Protein AF-A0A7X9H7D6-F1 (afdb_monomer_lite)

Foldseek 3Di:
DDDPCLCVDVVNDPNVVVVVVVVVVVVVVVVVVVVVVVVVVPPPPPDDPVPDDPPDFDWDADPVPRDTDGPDPVVVLVVVLVVCLVVLVVVLVVVLVVLVVVLVVLVVLVVCVPLPFDADVQKTWDQAQDCQAPPQDHHLKGWIFRFDPPPDDQDQQWWFWFDDPSDIDIFGFHDDDPQWTWTGTPDDDPPDDPPNGIDIDGNVRTTGITDGIDNVVSVLSVLCVDPVNVVCSVCVSVVCVVCVVVVSCVVSPPPD

Sequence (256 aa):
MQNICNLFDIQRSLFLPLAGGIILICILVSIARARGISKYYDLSYGGYDDILPADVSVLSVDPATGHKKPLIDRAKIARRRKLFDAAFTTTLILFILAALSFNMMILFIGASSSGKEISIHGVIPYIFKSNTMEPTIMPNDLAYFQKFEGDYDVKIGDIILFEEGNIIYAERVVDKDKNVYQVDIDKYPPLSEPGAMIKSVKEETIRGIYSGRNRWLGVLILFANTIIGKLILLLLPAVLLFYHKPIMDKIFPENK

Secondary structure (DSSP, 8-state):
---GGGGS-TTT-THHHHHHHHHHHHHHHHHHHHHHHHTT-----SSSTTTS-TT---EEE-TTT--EEESS-HHHHHHHHHHHHHHHHHHHHHHHHHHHHHHHHHHHHHHHTTS----BTTEEEEE---STTTTTS-TT-EEEEEEP-S-S-PPTT-EEEEEETTEEEEEEEEEEETTEEEEE-SSPPTTPPTTTT-EEEEGGGEEEEEEEEEHHHHHHHHHHHSHHHHHHHHHHHHHHHHHHHHHHHHHS----

Structure (mmCIF, N/CA/C/O backbone):
data_AF-A0A7X9H7D6-F1
#
_entry.id   AF-A0A7X9H7D6-F1
#
loop_
_atom_site.group_PDB
_atom_site.id
_atom_site.type_symbol
_atom_site.label_atom_id
_atom_site.label_alt_id
_atom_site.label_comp_id
_atom_site.label_asym_id
_atom_site.label_entity_id
_atom_site.label_seq_id
_atom_site.pdbx_PDB_ins_code
_atom_site.Cartn_x
_atom_site.Cartn_y
_atom_site.Cartn_z
_atom_site.occupancy
_atom_site.B_iso_or_equiv
_atom_site.auth_seq_id
_atom_site.auth_comp_id
_atom_site.auth_asym_id
_atom_site.auth_atom_id
_atom_site.pdbx_PDB_model_num
ATOM 1 N N . MET A 1 1 ? 13.318 -2.958 18.949 1.00 38.28 1 MET A N 1
ATOM 2 C CA . MET A 1 1 ? 14.611 -2.905 18.231 1.00 38.28 1 MET A CA 1
ATOM 3 C C . MET A 1 1 ? 14.589 -3.945 17.120 1.00 38.28 1 MET A C 1
ATOM 5 O O . MET A 1 1 ? 14.395 -5.116 17.415 1.00 38.28 1 MET A O 1
ATOM 9 N N . GLN A 1 2 ? 14.679 -3.530 15.853 1.00 52.19 2 GLN A N 1
ATOM 10 C CA . GLN A 1 2 ? 14.734 -4.459 14.718 1.00 52.19 2 GLN A CA 1
ATOM 11 C C . GLN A 1 2 ? 16.117 -5.113 14.687 1.00 52.19 2 GLN A C 1
ATOM 13 O O . GLN A 1 2 ? 17.120 -4.439 14.475 1.00 52.19 2 GLN A O 1
ATOM 18 N N . ASN A 1 3 ? 16.170 -6.415 14.960 1.00 66.75 3 ASN A N 1
ATOM 19 C CA . ASN A 1 3 ? 17.416 -7.165 15.002 1.00 66.75 3 ASN A CA 1
ATOM 20 C C . ASN A 1 3 ? 17.730 -7.668 13.585 1.00 66.75 3 ASN A C 1
ATOM 22 O O . ASN A 1 3 ? 17.054 -8.567 13.084 1.00 66.75 3 ASN A O 1
ATOM 26 N N . ILE A 1 4 ? 18.713 -7.051 12.923 1.00 67.19 4 ILE A N 1
ATOM 27 C CA . ILE A 1 4 ? 19.100 -7.322 11.522 1.00 67.19 4 ILE A CA 1
ATOM 28 C C . ILE A 1 4 ? 19.456 -8.801 11.304 1.00 67.19 4 ILE A C 1
ATOM 30 O O . ILE A 1 4 ? 19.235 -9.339 10.221 1.00 67.19 4 ILE A O 1
ATOM 34 N N . CYS A 1 5 ? 19.909 -9.493 12.350 1.00 69.50 5 CYS A N 1
ATOM 35 C CA . CYS A 1 5 ? 20.221 -10.920 12.315 1.00 69.50 5 CYS A CA 1
ATOM 36 C C . CYS A 1 5 ? 19.016 -11.804 11.941 1.00 69.50 5 CYS A C 1
ATOM 38 O O . CYS A 1 5 ? 19.208 -12.866 11.358 1.00 69.50 5 CYS A O 1
ATOM 40 N N . A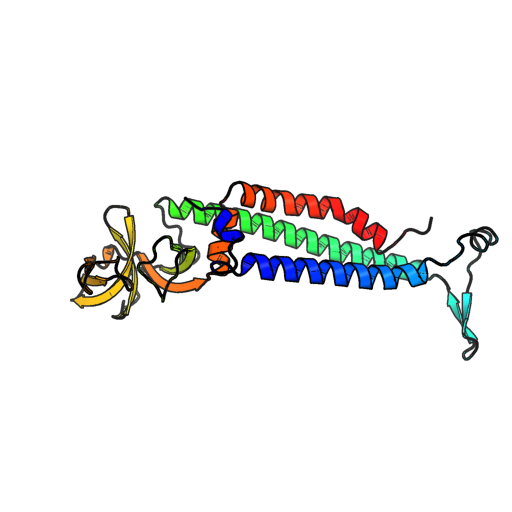SN A 1 6 ? 17.777 -11.351 12.177 1.00 68.62 6 ASN A N 1
ATOM 41 C CA . ASN A 1 6 ? 16.573 -12.101 11.797 1.00 68.62 6 ASN A CA 1
ATOM 42 C C . ASN A 1 6 ? 16.393 -12.234 10.272 1.00 68.62 6 ASN A C 1
ATOM 44 O O . ASN A 1 6 ? 15.639 -13.095 9.828 1.00 68.62 6 ASN A O 1
ATOM 48 N N . LEU A 1 7 ? 17.063 -11.407 9.459 1.00 61.91 7 LEU A N 1
ATOM 49 C CA . LEU A 1 7 ? 17.050 -11.528 7.992 1.00 61.91 7 LEU A CA 1
ATOM 50 C C . LEU A 1 7 ? 17.873 -12.725 7.490 1.00 61.91 7 LEU A C 1
ATOM 52 O O . LEU A 1 7 ? 17.649 -13.181 6.370 1.00 61.91 7 LEU A O 1
ATOM 56 N N . PHE A 1 8 ? 18.799 -13.223 8.313 1.00 69.06 8 PHE A N 1
ATOM 57 C CA . PHE A 1 8 ? 19.694 -14.338 7.991 1.00 69.06 8 PHE A CA 1
ATOM 58 C C . PHE A 1 8 ? 19.247 -15.667 8.619 1.00 69.06 8 PHE A C 1
ATOM 60 O O . PHE A 1 8 ? 19.828 -16.708 8.322 1.00 69.06 8 PHE A O 1
ATOM 67 N N . ASP A 1 9 ? 18.210 -15.646 9.459 1.00 72.38 9 ASP A N 1
ATOM 68 C CA . ASP A 1 9 ? 17.647 -16.836 10.091 1.00 72.38 9 ASP A CA 1
ATOM 69 C C . ASP A 1 9 ? 16.588 -17.486 9.182 1.00 72.38 9 ASP A C 1
ATOM 71 O O . ASP A 1 9 ? 15.463 -16.995 9.037 1.00 72.38 9 ASP A O 1
ATOM 75 N N . ILE A 1 10 ? 16.966 -18.615 8.577 1.00 68.81 10 ILE A N 1
ATOM 76 C CA . ILE A 1 10 ? 16.164 -19.386 7.614 1.00 68.81 10 ILE A CA 1
ATOM 77 C C . ILE A 1 10 ? 14.843 -19.878 8.226 1.00 68.81 10 ILE A C 1
ATOM 79 O O . ILE A 1 10 ? 13.864 -20.050 7.500 1.00 68.81 10 ILE A O 1
ATOM 83 N N . GLN A 1 11 ? 14.779 -20.079 9.548 1.00 72.69 11 GLN A N 1
ATOM 84 C CA . GLN A 1 11 ? 13.556 -20.545 10.209 1.00 72.69 11 GLN A CA 1
ATOM 85 C C . GLN A 1 11 ? 12.540 -19.423 10.452 1.00 72.69 11 GLN A C 1
ATOM 87 O O . GLN A 1 11 ? 11.347 -19.694 10.580 1.00 72.69 11 GLN A O 1
ATOM 92 N N . ARG A 1 12 ? 12.990 -18.164 10.511 1.00 69.31 12 ARG A N 1
ATOM 93 C CA . ARG A 1 12 ? 12.136 -17.002 10.811 1.00 69.31 12 ARG A CA 1
ATOM 94 C C . ARG A 1 12 ? 11.818 -16.147 9.589 1.00 69.31 12 ARG A C 1
ATOM 96 O O . ARG A 1 12 ? 10.824 -15.423 9.608 1.00 69.31 12 ARG A O 1
ATOM 103 N N . SER A 1 13 ? 12.639 -16.208 8.542 1.00 74.44 13 SER A N 1
ATOM 104 C CA . SER A 1 13 ? 12.490 -15.374 7.353 1.00 74.44 13 SER A CA 1
ATOM 105 C C . SER A 1 13 ? 12.860 -16.124 6.075 1.00 74.44 13 SER A C 1
ATOM 107 O O . SER A 1 13 ? 13.986 -16.579 5.894 1.00 74.44 13 SER A O 1
ATOM 109 N N . LEU A 1 14 ? 11.925 -16.159 5.123 1.00 77.31 14 LEU A N 1
ATOM 110 C CA . LEU A 1 14 ? 12.161 -16.665 3.764 1.00 77.31 14 LEU A CA 1
ATOM 111 C C . LEU A 1 14 ? 12.973 -15.692 2.892 1.00 77.31 14 LEU A C 1
ATOM 113 O O . LEU A 1 14 ? 13.191 -15.965 1.715 1.00 77.31 14 LEU A O 1
ATOM 117 N N . PHE A 1 15 ? 13.423 -14.561 3.439 1.00 80.56 15 PHE A N 1
ATOM 118 C CA . PHE A 1 15 ? 14.138 -13.534 2.687 1.00 80.56 15 PHE A CA 1
ATOM 119 C C . PHE A 1 15 ? 15.433 -14.058 2.051 1.00 80.56 15 PHE A C 1
ATOM 121 O O . PHE A 1 15 ? 15.651 -13.840 0.862 1.00 80.56 15 PHE A O 1
ATOM 128 N N . LEU A 1 16 ? 16.264 -14.784 2.808 1.00 81.19 16 LEU A N 1
ATOM 129 C CA . LEU A 1 16 ? 17.550 -15.301 2.331 1.00 81.19 16 LEU A CA 1
ATOM 130 C C . LEU A 1 16 ? 17.412 -16.275 1.136 1.00 81.19 16 LEU A C 1
ATOM 132 O O . LEU A 1 16 ? 18.076 -16.045 0.122 1.00 81.19 16 LEU A O 1
ATOM 136 N N . PRO A 1 17 ? 16.550 -17.318 1.179 1.00 82.94 17 PRO A N 1
ATOM 137 C CA . PRO A 1 17 ? 16.380 -18.210 0.031 1.00 82.94 17 PRO A CA 1
ATOM 138 C C . PRO A 1 17 ? 15.737 -17.512 -1.177 1.00 82.94 17 PRO A C 1
ATOM 140 O O . PRO A 1 17 ? 16.131 -17.788 -2.310 1.00 82.94 17 PRO A O 1
ATOM 143 N N . LEU A 1 18 ? 14.810 -16.567 -0.967 1.00 85.75 18 LEU A N 1
ATOM 144 C CA . LEU A 1 18 ? 14.223 -15.773 -2.056 1.00 85.75 18 LEU A CA 1
ATOM 145 C C . LEU A 1 18 ? 15.256 -14.864 -2.729 1.00 85.75 18 LEU A C 1
ATOM 147 O O . LEU A 1 18 ? 15.356 -14.851 -3.954 1.00 85.75 18 LEU A O 1
ATOM 151 N N . ALA A 1 19 ? 16.048 -14.135 -1.941 1.00 82.69 19 ALA A N 1
ATOM 152 C CA . ALA A 1 19 ? 17.107 -13.272 -2.451 1.00 82.69 19 ALA A CA 1
ATOM 153 C C . ALA A 1 19 ? 18.168 -14.086 -3.207 1.00 82.69 19 ALA A C 1
ATOM 155 O O . ALA A 1 19 ? 18.548 -13.714 -4.317 1.00 82.69 19 ALA A O 1
ATOM 156 N N . GLY A 1 20 ? 18.582 -15.233 -2.658 1.00 88.69 20 GLY A N 1
ATOM 157 C CA . GLY A 1 20 ? 19.485 -16.168 -3.331 1.00 88.69 20 GLY A CA 1
ATOM 158 C C . GLY A 1 20 ? 18.921 -16.678 -4.661 1.00 88.69 20 GLY A C 1
ATOM 159 O O . GLY A 1 20 ? 19.629 -16.677 -5.667 1.00 88.69 20 GLY A O 1
ATOM 160 N N . GLY A 1 21 ? 17.632 -17.031 -4.698 1.00 92.00 21 GLY A N 1
ATOM 161 C CA . GLY A 1 21 ? 16.944 -17.446 -5.922 1.00 92.00 21 GLY A CA 1
ATOM 162 C C . GLY A 1 21 ? 16.920 -16.353 -6.994 1.00 92.00 21 GLY A C 1
ATOM 163 O O . GLY A 1 21 ? 17.249 -16.616 -8.150 1.00 92.00 21 GLY A O 1
ATOM 164 N N . ILE A 1 22 ? 16.608 -15.111 -6.613 1.00 91.31 22 ILE A N 1
ATOM 165 C CA . ILE A 1 22 ? 16.604 -13.962 -7.531 1.00 91.31 22 ILE A CA 1
ATOM 166 C C . ILE A 1 22 ? 18.010 -13.702 -8.085 1.00 91.31 22 ILE A C 1
ATOM 168 O O . ILE A 1 22 ? 18.168 -13.522 -9.294 1.00 91.31 22 ILE A O 1
ATOM 172 N N . ILE A 1 23 ? 19.040 -13.728 -7.233 1.00 92.25 23 ILE A N 1
ATOM 173 C CA . ILE A 1 23 ? 20.438 -13.556 -7.657 1.00 92.25 23 ILE A CA 1
ATOM 174 C C . ILE A 1 23 ? 20.827 -14.644 -8.663 1.00 92.25 23 ILE A C 1
ATOM 176 O O . ILE A 1 23 ? 21.410 -14.341 -9.705 1.00 92.25 23 ILE A O 1
ATOM 180 N N . LEU A 1 24 ? 20.461 -15.897 -8.396 1.00 93.81 24 LEU A N 1
ATOM 181 C CA . LEU A 1 24 ? 20.783 -17.026 -9.263 1.00 93.81 24 LEU A CA 1
ATOM 182 C C . LEU A 1 24 ? 20.085 -16.912 -10.627 1.00 93.81 24 LEU A C 1
ATOM 184 O O . LEU A 1 24 ? 20.724 -17.119 -11.659 1.00 93.81 24 LEU A O 1
ATOM 188 N N . ILE A 1 25 ? 18.818 -16.487 -10.657 1.00 94.12 25 ILE A N 1
ATOM 189 C CA . ILE A 1 25 ? 18.093 -16.191 -11.904 1.00 94.12 25 ILE A CA 1
ATOM 190 C C . ILE A 1 25 ? 18.791 -15.070 -12.685 1.00 94.12 25 ILE A C 1
ATOM 192 O O . ILE A 1 25 ? 19.021 -15.214 -13.885 1.00 94.12 25 ILE A O 1
ATOM 196 N N . CYS A 1 26 ? 19.187 -13.979 -12.025 1.00 90.06 26 CYS A N 1
ATOM 197 C CA . CYS A 1 26 ? 19.901 -12.875 -12.670 1.00 90.06 26 CYS A CA 1
ATOM 198 C C . CYS A 1 26 ? 21.241 -13.321 -13.273 1.00 90.06 26 CYS A C 1
ATOM 200 O O . CYS A 1 26 ? 21.573 -12.925 -14.395 1.00 90.06 26 CYS A O 1
ATOM 202 N N . ILE A 1 27 ? 21.992 -14.175 -12.572 1.00 93.00 27 ILE A N 1
ATOM 203 C CA . ILE A 1 27 ? 23.242 -14.756 -13.080 1.00 93.00 27 ILE A CA 1
ATOM 204 C C . ILE A 1 27 ? 22.959 -15.626 -14.310 1.00 93.00 27 ILE A C 1
ATOM 206 O O . ILE A 1 27 ? 23.613 -15.455 -15.338 1.00 93.00 27 ILE A O 1
ATOM 210 N N . LEU A 1 28 ? 21.954 -16.504 -14.254 1.00 90.94 28 LEU A N 1
ATOM 211 C CA . LEU A 1 28 ? 21.587 -17.368 -15.382 1.00 90.94 28 LEU A CA 1
ATOM 212 C C . LEU A 1 28 ? 21.156 -16.566 -16.614 1.00 90.94 28 LEU A C 1
ATOM 214 O O . LEU A 1 28 ? 21.610 -16.855 -17.722 1.00 90.94 28 LEU A O 1
ATOM 218 N N . VAL A 1 29 ? 20.336 -15.529 -16.433 1.00 90.75 29 VAL A N 1
ATOM 219 C CA . VAL A 1 29 ? 19.921 -14.626 -17.518 1.00 90.75 29 VAL A CA 1
ATOM 220 C C . VAL A 1 29 ? 21.127 -13.896 -18.107 1.00 90.75 29 VAL A C 1
ATOM 222 O O . VAL A 1 29 ? 21.242 -13.786 -19.330 1.00 90.75 29 VAL A O 1
ATOM 225 N N . SER A 1 30 ? 22.053 -13.445 -17.259 1.00 89.25 30 SER A N 1
ATOM 226 C CA . SER A 1 30 ? 23.283 -12.777 -17.692 1.00 89.25 30 SER A CA 1
ATOM 227 C C . SER A 1 30 ? 24.172 -13.713 -18.509 1.00 89.25 30 SER A C 1
ATOM 229 O O . SER A 1 30 ? 24.627 -13.324 -19.581 1.00 89.25 30 SER A O 1
ATOM 231 N N . ILE A 1 31 ? 24.354 -14.965 -18.074 1.00 88.50 31 ILE A N 1
ATOM 232 C CA . ILE A 1 31 ? 25.123 -15.984 -18.806 1.00 88.50 31 ILE A CA 1
ATOM 233 C C . ILE A 1 31 ? 24.443 -16.335 -20.132 1.00 88.50 31 ILE A C 1
ATOM 235 O O . ILE A 1 31 ? 25.111 -16.413 -21.163 1.00 88.50 31 ILE A O 1
ATOM 239 N N . ALA A 1 32 ? 23.122 -16.529 -20.138 1.00 84.38 32 ALA A N 1
ATOM 240 C CA . ALA A 1 32 ? 22.374 -16.850 -21.351 1.00 84.38 32 ALA A CA 1
ATOM 241 C C . ALA A 1 32 ? 22.478 -15.723 -22.387 1.00 84.38 32 ALA A C 1
ATOM 243 O O . ALA A 1 32 ? 22.770 -15.979 -23.558 1.00 84.38 32 ALA A O 1
ATOM 244 N N . ARG A 1 33 ? 22.321 -14.464 -21.955 1.00 83.50 33 ARG A N 1
ATOM 245 C CA . ARG A 1 33 ? 22.533 -13.302 -22.824 1.00 83.50 33 ARG A CA 1
ATOM 246 C C . ARG A 1 33 ? 23.985 -13.161 -23.263 1.00 83.50 33 ARG A C 1
ATOM 248 O O . ARG A 1 33 ? 24.211 -12.899 -24.438 1.00 83.50 33 ARG A O 1
ATOM 255 N N . ALA A 1 34 ? 24.953 -13.372 -22.372 1.00 79.62 34 ALA A N 1
ATOM 256 C CA . ALA A 1 34 ? 26.374 -13.308 -22.708 1.00 79.62 34 ALA A CA 1
ATOM 257 C C . ALA A 1 34 ? 26.750 -14.350 -23.770 1.00 79.62 34 ALA A C 1
ATOM 259 O O . ALA A 1 34 ? 27.420 -14.005 -24.734 1.00 79.62 34 ALA A O 1
ATOM 260 N N . ARG A 1 35 ? 26.246 -15.587 -23.659 1.00 77.62 35 ARG A N 1
ATOM 261 C CA . ARG A 1 35 ? 26.424 -16.638 -24.678 1.00 77.62 35 ARG A CA 1
ATOM 262 C C . ARG A 1 35 ? 25.735 -16.310 -25.998 1.00 77.62 35 ARG A C 1
ATOM 264 O O . ARG A 1 35 ? 26.253 -16.642 -27.058 1.00 77.62 35 ARG A O 1
ATOM 271 N N . GLY A 1 36 ? 24.550 -15.702 -25.945 1.00 75.88 36 GLY A N 1
ATOM 272 C CA . GLY A 1 36 ? 23.855 -15.236 -27.143 1.00 75.88 36 GLY A CA 1
ATOM 273 C C . GLY A 1 36 ? 24.668 -14.173 -27.874 1.00 75.88 36 GLY A C 1
ATOM 274 O O . GLY A 1 36 ? 24.819 -14.251 -29.083 1.00 75.88 36 GLY A O 1
ATOM 275 N N . ILE A 1 37 ? 25.235 -13.230 -27.124 1.00 72.94 37 ILE A N 1
ATOM 276 C CA . ILE A 1 37 ? 26.049 -12.141 -27.653 1.00 72.94 37 ILE A CA 1
ATOM 277 C C . ILE A 1 37 ? 27.400 -12.665 -28.165 1.00 72.94 37 ILE A C 1
ATOM 279 O O . ILE A 1 37 ? 27.765 -12.351 -29.290 1.00 72.94 37 ILE A O 1
ATOM 283 N N . SER A 1 38 ? 28.102 -13.529 -27.422 1.00 71.56 38 SER A N 1
ATOM 284 C CA . SER A 1 38 ? 29.439 -14.020 -27.797 1.00 71.56 38 SER A CA 1
ATOM 285 C C . SER A 1 38 ? 29.470 -14.755 -29.139 1.00 71.56 38 SER A C 1
ATOM 287 O O . SER A 1 38 ? 30.469 -14.683 -29.842 1.00 71.56 38 SER A O 1
ATOM 289 N N . LYS A 1 39 ? 28.369 -15.413 -29.532 1.00 65.81 39 LYS A N 1
ATOM 290 C CA . LYS A 1 39 ? 28.238 -16.074 -30.844 1.00 65.81 39 LYS A CA 1
ATOM 291 C C . LYS A 1 39 ? 28.319 -15.113 -32.034 1.00 65.81 39 LYS A C 1
ATOM 293 O O . LYS A 1 39 ? 28.598 -15.564 -33.136 1.00 65.81 39 LYS A O 1
ATOM 298 N N . TYR A 1 40 ? 28.073 -13.821 -31.822 1.00 58.28 40 TYR A N 1
ATOM 299 C CA . TYR A 1 40 ? 28.150 -12.789 -32.860 1.00 58.28 40 TYR A CA 1
ATOM 300 C C . TYR A 1 40 ? 29.431 -11.945 -32.777 1.00 58.28 40 TYR A C 1
ATOM 302 O O . TYR A 1 40 ? 29.634 -11.083 -33.624 1.00 58.28 40 TYR A O 1
ATOM 310 N N . TYR A 1 41 ? 30.292 -12.183 -31.780 1.00 53.84 41 TYR A N 1
ATOM 311 C CA . TYR A 1 41 ? 31.549 -11.445 -31.587 1.00 53.84 41 TYR A CA 1
ATOM 312 C C . TYR A 1 41 ? 32.776 -12.133 -32.201 1.00 53.84 41 TYR A C 1
ATOM 314 O O . TYR A 1 41 ? 33.881 -11.626 -32.053 1.00 53.84 41 TYR A O 1
ATOM 322 N N . ASP A 1 42 ? 32.590 -13.230 -32.940 1.00 49.91 42 ASP A N 1
ATOM 323 C CA . ASP A 1 42 ? 33.656 -13.885 -33.716 1.00 49.91 42 ASP A CA 1
ATOM 324 C C . ASP A 1 42 ? 33.733 -13.353 -35.162 1.00 49.91 42 ASP A C 1
ATOM 326 O O . ASP A 1 42 ? 34.069 -14.056 -36.113 1.00 49.91 42 ASP A O 1
ATOM 330 N N . LEU A 1 43 ? 33.371 -12.084 -35.351 1.00 50.50 43 LEU A N 1
ATOM 331 C CA . LEU A 1 43 ? 33.703 -11.357 -36.565 1.00 50.50 43 LEU A CA 1
ATOM 332 C C . LEU A 1 43 ? 35.084 -10.762 -36.343 1.00 50.50 43 LEU A C 1
ATOM 334 O O . LEU A 1 43 ? 35.228 -9.759 -35.648 1.00 50.50 43 LEU A O 1
ATOM 338 N N . SER A 1 44 ? 36.092 -11.405 -36.933 1.00 43.53 44 SER A N 1
ATOM 339 C CA . SER A 1 44 ? 37.372 -10.775 -37.248 1.00 43.53 44 SER A CA 1
ATOM 340 C C . SER A 1 44 ? 37.078 -9.424 -37.908 1.00 43.53 44 SER A C 1
ATOM 342 O O . SER A 1 44 ? 36.761 -9.351 -39.096 1.00 43.53 44 SER A O 1
ATOM 344 N N . TYR A 1 45 ? 37.098 -8.357 -37.108 1.00 45.41 45 TYR A N 1
ATOM 345 C CA . TYR A 1 45 ? 36.811 -6.977 -37.502 1.00 45.41 45 TYR A CA 1
ATOM 346 C C . TYR A 1 45 ? 38.051 -6.392 -38.192 1.00 45.41 45 TYR A C 1
ATOM 348 O O . TYR A 1 45 ? 38.606 -5.373 -37.801 1.00 45.41 45 TYR A O 1
ATOM 356 N N . GLY A 1 46 ? 38.556 -7.128 -39.175 1.00 48.81 46 GLY A N 1
ATOM 357 C CA . GLY A 1 46 ? 39.737 -6.804 -39.949 1.00 48.81 46 GLY A CA 1
ATOM 358 C C . GLY A 1 46 ? 39.561 -7.423 -41.320 1.00 48.81 46 GLY A C 1
ATOM 359 O O . GLY A 1 46 ? 39.902 -8.586 -41.518 1.00 48.81 46 GLY A O 1
ATOM 360 N N . GLY A 1 47 ? 38.985 -6.665 -42.254 1.00 48.84 47 GLY A N 1
ATOM 361 C CA . GLY A 1 47 ? 39.086 -7.033 -43.665 1.00 48.84 47 GLY A CA 1
ATOM 362 C C . GLY A 1 47 ? 37.940 -6.673 -44.601 1.00 48.84 47 GLY A C 1
ATOM 363 O O . GLY A 1 47 ? 38.063 -7.025 -45.763 1.00 48.84 47 GLY A O 1
ATOM 364 N N . TYR A 1 48 ? 36.858 -6.003 -44.184 1.00 48.78 48 TYR A N 1
ATOM 365 C CA . TYR A 1 48 ? 35.821 -5.588 -45.153 1.00 48.78 48 TYR A CA 1
ATOM 366 C C . TYR A 1 48 ? 35.363 -4.133 -45.041 1.00 48.78 48 TYR A C 1
ATOM 368 O O . TYR A 1 48 ? 35.103 -3.528 -46.080 1.00 48.78 48 TYR A O 1
ATOM 376 N N . ASP A 1 49 ? 35.341 -3.543 -43.842 1.00 49.25 49 ASP A N 1
ATOM 377 C CA . ASP A 1 49 ? 34.926 -2.140 -43.680 1.00 49.25 49 ASP A CA 1
ATOM 378 C C . ASP A 1 49 ? 35.964 -1.143 -44.248 1.00 49.25 49 ASP A C 1
ATOM 380 O O . ASP A 1 49 ? 35.578 -0.089 -44.741 1.00 49.25 49 ASP A O 1
ATOM 384 N N . ASP A 1 50 ? 37.252 -1.510 -44.302 1.00 52.59 50 ASP A N 1
ATOM 385 C CA . ASP A 1 50 ? 38.331 -0.657 -44.846 1.00 52.59 50 ASP A CA 1
ATOM 386 C C . ASP A 1 50 ? 38.558 -0.799 -46.367 1.00 52.59 50 ASP A C 1
ATOM 388 O O . ASP A 1 50 ? 39.357 -0.064 -46.948 1.00 52.59 50 ASP A O 1
ATOM 392 N N . ILE A 1 51 ? 37.894 -1.750 -47.038 1.00 56.31 51 ILE A N 1
ATOM 393 C CA . ILE A 1 51 ? 38.124 -2.029 -48.474 1.00 56.31 51 ILE A CA 1
ATOM 394 C C . ILE A 1 51 ? 37.096 -1.309 -49.364 1.00 56.31 51 ILE A C 1
ATOM 396 O O . ILE A 1 51 ? 37.301 -1.149 -50.569 1.00 56.31 51 ILE A O 1
ATOM 400 N N . LEU A 1 52 ? 35.987 -0.840 -48.790 1.00 59.09 52 LEU A N 1
ATOM 401 C CA . LEU A 1 52 ? 34.908 -0.203 -49.537 1.00 59.09 52 LEU A CA 1
ATOM 402 C C . LEU A 1 52 ? 34.966 1.324 -49.373 1.00 59.09 52 LEU A C 1
ATOM 404 O O . LEU A 1 52 ? 35.015 1.815 -48.247 1.00 59.09 52 LEU A O 1
ATOM 408 N N . PRO A 1 53 ? 34.924 2.108 -50.467 1.00 59.69 53 PRO A N 1
ATOM 409 C CA . PRO A 1 53 ? 34.811 3.557 -50.364 1.00 59.69 53 PRO A CA 1
ATOM 410 C C . PRO A 1 53 ? 33.524 3.925 -49.615 1.00 59.69 53 PRO A C 1
ATOM 412 O O . PRO A 1 53 ? 32.465 3.360 -49.897 1.00 59.69 53 PRO A O 1
ATOM 415 N N . ALA A 1 54 ? 33.599 4.907 -48.712 1.00 57.44 54 ALA A N 1
ATOM 416 C CA . ALA A 1 54 ? 32.502 5.320 -47.825 1.00 57.44 54 ALA A CA 1
ATOM 417 C C . ALA A 1 54 ? 31.188 5.723 -48.542 1.00 57.44 54 ALA A C 1
ATOM 419 O O . ALA A 1 54 ? 30.141 5.806 -47.899 1.00 57.44 54 ALA A O 1
ATOM 420 N N . ASP A 1 55 ? 31.234 5.928 -49.862 1.00 58.62 55 ASP A N 1
ATOM 421 C CA . ASP A 1 55 ? 30.116 6.352 -50.714 1.00 58.62 55 ASP A CA 1
ATOM 422 C C . ASP A 1 55 ? 29.430 5.222 -51.509 1.00 58.62 55 ASP A C 1
ATOM 424 O O . ASP A 1 55 ? 28.504 5.481 -52.281 1.00 58.62 55 ASP A O 1
ATOM 428 N N . VAL A 1 56 ? 29.835 3.954 -51.356 1.00 60.41 56 VAL A N 1
ATOM 429 C CA . VAL A 1 56 ? 29.254 2.858 -52.155 1.00 60.41 56 VAL A CA 1
ATOM 430 C C . VAL A 1 56 ? 28.123 2.156 -51.400 1.00 60.41 56 VAL A C 1
ATOM 432 O O . VAL A 1 56 ? 28.334 1.471 -50.400 1.00 60.41 56 VAL A O 1
ATOM 435 N N . SER A 1 57 ? 26.888 2.277 -51.901 1.00 57.66 57 SER A N 1
ATOM 436 C CA . SER A 1 57 ? 25.737 1.563 -51.338 1.00 57.66 57 SER A CA 1
ATOM 437 C C . SER A 1 57 ? 25.760 0.083 -51.736 1.00 57.66 57 SER A C 1
ATOM 439 O O . SER A 1 57 ? 25.537 -0.255 -52.901 1.00 57.66 57 SER A O 1
ATOM 441 N N . VAL A 1 58 ? 25.977 -0.814 -50.774 1.00 61.75 58 VAL A N 1
ATOM 442 C CA . VAL A 1 58 ? 25.929 -2.262 -51.020 1.00 61.75 58 VAL A CA 1
ATOM 443 C C . VAL A 1 58 ? 24.478 -2.757 -50.935 1.00 61.75 58 VAL A C 1
ATOM 445 O O . VAL A 1 58 ? 23.766 -2.514 -49.955 1.00 61.75 58 VAL A O 1
ATOM 448 N N . LEU A 1 59 ? 24.018 -3.443 -51.980 1.00 67.19 59 LEU A N 1
ATOM 449 C CA . LEU A 1 59 ? 22.686 -4.048 -52.064 1.00 67.19 59 LEU A CA 1
ATOM 450 C C . LEU A 1 59 ? 22.830 -5.567 -51.900 1.00 67.19 59 LEU A C 1
ATOM 452 O O . LEU A 1 59 ? 23.590 -6.185 -52.642 1.00 67.19 59 LEU A O 1
ATOM 456 N N . SER A 1 60 ? 22.096 -6.182 -50.969 1.00 64.69 60 SER A N 1
ATOM 457 C CA . SER A 1 60 ? 21.922 -7.634 -50.980 1.00 64.69 60 SER A CA 1
ATOM 458 C C . SER A 1 60 ? 20.887 -8.003 -52.035 1.00 64.69 60 SER A C 1
ATOM 460 O O . SER A 1 60 ? 19.819 -7.392 -52.137 1.00 64.69 60 SER A O 1
ATOM 462 N N . VAL A 1 61 ? 21.223 -8.998 -52.849 1.00 67.19 61 VAL A N 1
ATOM 463 C CA . VAL A 1 61 ? 20.320 -9.555 -53.854 1.00 67.19 61 VAL A CA 1
ATOM 464 C C . VAL A 1 61 ? 19.922 -10.938 -53.379 1.00 67.19 61 VAL A C 1
ATOM 466 O O . VAL A 1 61 ? 20.783 -11.784 -53.148 1.00 67.19 61 VAL A O 1
ATOM 469 N N . ASP A 1 62 ? 18.624 -11.150 -53.199 1.00 71.75 62 ASP A N 1
ATOM 470 C CA . ASP A 1 62 ? 18.093 -12.467 -52.868 1.00 71.75 62 ASP A CA 1
ATOM 471 C C . ASP A 1 62 ? 18.248 -13.398 -54.090 1.00 71.75 62 ASP A C 1
ATOM 473 O O . ASP A 1 62 ? 17.675 -13.102 -55.145 1.00 71.75 62 ASP A O 1
ATOM 477 N N . PRO A 1 63 ? 19.022 -14.498 -53.994 1.00 63.56 63 PRO A N 1
ATOM 478 C CA . PRO A 1 63 ? 19.327 -15.360 -55.135 1.00 63.56 63 PRO A CA 1
ATOM 479 C C . PRO A 1 63 ? 18.098 -16.082 -55.705 1.00 63.56 63 PRO A C 1
ATOM 481 O O . PRO A 1 63 ? 18.134 -16.496 -56.860 1.00 63.56 63 PRO A O 1
ATOM 484 N N . ALA A 1 64 ? 17.010 -16.216 -54.938 1.00 69.19 64 ALA A N 1
ATOM 485 C CA . ALA A 1 64 ? 15.790 -16.887 -55.393 1.00 69.19 64 ALA A CA 1
ATOM 486 C C . ALA A 1 64 ? 14.790 -15.943 -56.083 1.00 69.19 64 ALA A C 1
ATOM 488 O O . ALA A 1 64 ? 14.034 -16.371 -56.950 1.00 69.19 64 ALA A O 1
ATOM 489 N N . THR A 1 65 ? 14.761 -14.664 -55.695 1.00 71.94 65 THR A N 1
ATOM 490 C CA . THR A 1 65 ? 13.722 -13.712 -56.132 1.00 71.94 65 THR A CA 1
ATOM 491 C C . THR A 1 65 ? 14.268 -12.523 -56.924 1.00 71.94 65 THR A C 1
ATOM 493 O O . THR A 1 65 ? 13.495 -11.755 -57.492 1.00 71.94 65 THR A O 1
ATOM 496 N N . GLY A 1 66 ? 15.592 -12.334 -56.964 1.00 69.62 66 GLY A N 1
ATOM 497 C CA . GLY A 1 66 ? 16.244 -11.206 -57.638 1.00 69.62 66 GLY A CA 1
ATOM 498 C C . GLY A 1 66 ? 15.979 -9.845 -56.981 1.00 69.62 66 GLY A C 1
ATOM 499 O O . GLY A 1 66 ? 16.436 -8.813 -57.481 1.00 69.62 66 GLY A O 1
ATOM 500 N N . HIS A 1 67 ? 15.253 -9.813 -55.859 1.00 69.12 67 HIS A N 1
ATOM 501 C CA . HIS A 1 67 ? 14.937 -8.579 -55.159 1.00 69.12 67 HIS A CA 1
ATOM 502 C C . HIS A 1 67 ? 16.190 -7.989 -54.515 1.00 69.12 67 HIS A C 1
ATOM 504 O O . HIS A 1 67 ? 16.850 -8.615 -53.685 1.00 69.12 67 HIS A O 1
ATOM 510 N N . LYS A 1 68 ? 16.480 -6.740 -54.886 1.00 67.50 68 LYS A N 1
ATOM 511 C CA . LYS A 1 68 ? 17.585 -5.951 -54.343 1.00 67.50 68 LYS A CA 1
ATOM 512 C C . LYS A 1 68 ? 17.093 -5.204 -53.109 1.00 67.50 68 LYS A C 1
ATOM 514 O O . LYS A 1 68 ? 16.159 -4.408 -53.205 1.00 67.50 68 LYS A O 1
ATOM 519 N N . LYS A 1 69 ? 17.708 -5.443 -51.956 1.00 63.56 69 LYS A N 1
ATOM 520 C CA . LYS A 1 69 ? 17.486 -4.661 -50.734 1.00 63.56 69 LYS A CA 1
ATOM 521 C C . LYS A 1 69 ? 18.803 -4.012 -50.317 1.00 63.56 69 LYS A C 1
ATOM 523 O O . LYS A 1 69 ? 19.843 -4.653 -50.424 1.00 63.56 69 LYS A O 1
ATOM 528 N N . PRO A 1 70 ? 18.805 -2.757 -49.844 1.00 63.78 70 PRO A N 1
ATOM 529 C CA . PRO A 1 70 ? 20.001 -2.195 -49.228 1.00 63.78 70 PRO A CA 1
ATOM 530 C C . PRO A 1 70 ? 20.407 -3.053 -48.029 1.00 63.78 70 PRO A C 1
ATOM 532 O O . PRO A 1 70 ? 19.562 -3.378 -47.194 1.00 63.78 70 PRO A O 1
ATOM 535 N N . LEU A 1 71 ? 21.693 -3.421 -47.953 1.00 61.59 71 LEU A N 1
ATOM 536 C CA . LEU A 1 71 ? 22.243 -4.170 -46.815 1.00 61.59 71 LEU A CA 1
ATOM 537 C C . LEU A 1 71 ? 22.039 -3.407 -45.501 1.00 61.59 71 LEU A C 1
ATOM 539 O O . LEU A 1 71 ? 21.773 -4.014 -44.467 1.00 61.59 71 LEU A O 1
ATOM 543 N N . ILE A 1 72 ? 22.091 -2.073 -45.561 1.00 60.44 72 ILE A N 1
ATOM 544 C CA . ILE A 1 72 ? 21.828 -1.171 -44.440 1.00 60.44 72 ILE A CA 1
ATOM 545 C C . ILE A 1 72 ? 20.821 -0.107 -44.890 1.00 60.44 72 ILE A C 1
ATOM 547 O O . ILE A 1 72 ? 21.166 0.869 -45.554 1.00 60.44 72 ILE A O 1
ATOM 551 N N . ASP A 1 73 ? 19.557 -0.272 -44.504 1.00 67.00 73 ASP A N 1
ATOM 552 C CA . ASP A 1 73 ? 18.519 0.745 -44.703 1.00 67.00 73 ASP A CA 1
ATOM 553 C C . ASP A 1 73 ? 18.647 1.842 -43.628 1.00 67.00 73 ASP A C 1
ATOM 555 O O . ASP A 1 73 ? 17.970 1.829 -42.593 1.00 67.00 73 ASP A O 1
ATOM 559 N N . ARG A 1 74 ? 19.568 2.789 -43.862 1.00 66.50 74 ARG A N 1
ATOM 560 C CA . ARG A 1 74 ? 19.863 3.903 -42.942 1.00 66.50 74 ARG A CA 1
ATOM 561 C C . ARG A 1 74 ? 18.614 4.733 -42.612 1.00 66.50 74 ARG A C 1
ATOM 563 O O . ARG A 1 74 ? 18.460 5.169 -41.473 1.00 66.50 74 ARG A O 1
ATOM 570 N N . ALA A 1 75 ? 17.687 4.901 -43.560 1.00 68.25 75 ALA A N 1
ATOM 571 C CA . ALA A 1 75 ? 16.451 5.661 -43.359 1.00 68.25 75 ALA A CA 1
ATOM 572 C C . ALA A 1 75 ? 15.479 4.943 -42.409 1.00 68.25 75 ALA A C 1
ATOM 574 O O . ALA A 1 75 ? 14.911 5.558 -41.500 1.00 68.25 75 ALA A O 1
ATOM 575 N N . LYS A 1 76 ? 15.321 3.623 -42.562 1.00 70.56 76 LYS A N 1
ATOM 576 C CA . LYS A 1 76 ? 14.497 2.805 -41.661 1.00 70.56 76 LYS A CA 1
ATOM 577 C C . LYS A 1 76 ? 15.103 2.691 -40.264 1.00 70.56 76 LYS A C 1
ATOM 579 O O . LYS A 1 76 ? 14.353 2.742 -39.287 1.00 70.56 76 LYS A O 1
ATOM 584 N N . ILE A 1 77 ? 16.429 2.587 -40.154 1.00 69.56 77 ILE A N 1
ATOM 585 C CA . ILE A 1 77 ? 17.148 2.595 -38.869 1.00 69.56 77 ILE A CA 1
ATOM 586 C C . ILE A 1 77 ? 16.969 3.949 -38.170 1.00 69.56 77 ILE A C 1
ATOM 588 O O . ILE A 1 77 ? 16.553 3.982 -37.013 1.00 69.56 77 ILE A O 1
ATOM 592 N N . ALA A 1 78 ? 17.163 5.064 -38.879 1.00 72.75 78 ALA A N 1
ATOM 593 C CA . ALA A 1 78 ? 16.976 6.407 -38.329 1.00 72.75 78 ALA A CA 1
ATOM 594 C C . ALA A 1 78 ? 15.528 6.666 -37.876 1.00 72.75 78 ALA A C 1
ATOM 596 O O . ALA A 1 78 ? 15.303 7.255 -36.818 1.00 72.75 78 ALA A O 1
ATOM 597 N N . ARG A 1 79 ? 14.527 6.195 -38.636 1.00 75.94 79 ARG A N 1
ATOM 598 C CA . ARG A 1 79 ? 13.110 6.317 -38.254 1.00 75.94 79 ARG A CA 1
ATOM 599 C C . ARG A 1 79 ? 12.776 5.483 -37.017 1.00 75.94 79 ARG A C 1
ATOM 601 O O . ARG A 1 79 ? 12.070 5.969 -36.138 1.00 75.94 79 ARG A O 1
ATOM 608 N N . ARG A 1 80 ? 13.289 4.249 -36.932 1.00 75.25 80 ARG A N 1
ATOM 609 C CA . ARG A 1 80 ? 13.122 3.385 -35.751 1.00 75.25 80 ARG A CA 1
ATOM 610 C C . ARG A 1 80 ? 13.795 3.973 -34.516 1.00 75.25 80 ARG A C 1
ATOM 612 O O . ARG A 1 80 ? 13.169 3.963 -33.465 1.00 75.25 80 ARG A O 1
ATOM 619 N N . ARG A 1 81 ? 15.000 4.534 -34.659 1.00 77.00 81 ARG A N 1
ATOM 620 C CA . ARG A 1 81 ? 15.712 5.234 -33.582 1.00 77.00 81 ARG A CA 1
ATOM 621 C C . ARG A 1 81 ? 14.900 6.421 -33.072 1.00 77.00 81 ARG A C 1
ATOM 623 O O . ARG A 1 81 ? 14.566 6.437 -31.902 1.00 77.00 81 ARG A O 1
ATOM 630 N N . LYS A 1 82 ? 14.443 7.320 -33.954 1.00 79.88 82 LYS A N 1
ATOM 631 C CA . LYS A 1 82 ? 13.598 8.467 -33.562 1.00 79.88 82 LYS A CA 1
ATOM 632 C C . LYS A 1 82 ? 12.308 8.057 -32.845 1.00 79.88 82 LYS A C 1
ATOM 634 O O . LYS A 1 82 ? 11.917 8.703 -31.880 1.00 79.88 82 LYS A O 1
ATOM 639 N N . LEU A 1 83 ? 11.635 7.005 -33.318 1.00 81.06 83 LEU A N 1
ATOM 640 C CA . LEU A 1 83 ? 10.423 6.493 -32.668 1.00 81.06 83 LEU A CA 1
ATOM 641 C C . LEU A 1 83 ? 10.727 5.869 -31.303 1.00 81.06 83 LEU A C 1
ATOM 643 O O . LEU A 1 83 ? 9.966 6.075 -30.362 1.00 81.06 83 LEU A O 1
ATOM 647 N N . PHE A 1 84 ? 11.827 5.126 -31.191 1.00 80.25 84 PHE A N 1
ATOM 648 C CA . PHE A 1 84 ? 12.259 4.530 -29.933 1.00 80.25 84 PHE A CA 1
ATOM 649 C C . PHE A 1 84 ? 12.701 5.598 -28.927 1.00 80.25 84 PHE A C 1
ATOM 651 O O . PHE A 1 84 ? 12.254 5.558 -27.787 1.00 80.25 84 PHE A O 1
ATOM 658 N N . ASP A 1 85 ? 13.483 6.589 -29.363 1.00 79.88 85 ASP A N 1
ATOM 659 C CA . ASP A 1 85 ? 13.882 7.752 -28.566 1.00 79.88 85 ASP A CA 1
ATOM 660 C C . ASP A 1 85 ? 12.644 8.474 -28.029 1.00 79.88 85 ASP A C 1
ATOM 662 O O . ASP A 1 85 ? 12.520 8.705 -26.828 1.00 79.88 85 ASP A O 1
ATOM 666 N N . ALA A 1 86 ? 11.681 8.780 -28.904 1.00 83.88 86 ALA A N 1
ATOM 667 C CA . ALA A 1 86 ? 10.443 9.446 -28.516 1.00 83.88 86 ALA A CA 1
ATOM 668 C C . ALA A 1 86 ? 9.625 8.605 -27.521 1.00 83.88 86 ALA A C 1
ATOM 670 O O . ALA A 1 86 ? 9.161 9.124 -26.507 1.00 83.88 86 ALA A O 1
ATOM 671 N N . ALA A 1 87 ? 9.468 7.302 -27.762 1.00 83.69 87 ALA A N 1
ATOM 672 C CA . ALA A 1 87 ? 8.726 6.419 -26.863 1.00 83.69 87 ALA A CA 1
ATOM 673 C C . ALA A 1 87 ? 9.410 6.277 -25.494 1.00 83.69 87 ALA A C 1
ATOM 675 O O . ALA A 1 87 ? 8.749 6.358 -24.455 1.00 83.69 87 ALA A O 1
ATOM 676 N N . PHE A 1 88 ? 10.732 6.104 -25.480 1.00 82.81 88 PHE A N 1
ATOM 677 C CA . PHE A 1 88 ? 11.515 5.947 -24.261 1.00 82.81 88 PHE A CA 1
ATOM 678 C C . PHE A 1 88 ? 11.529 7.236 -23.437 1.00 82.81 88 PHE A C 1
ATOM 680 O O . PHE A 1 88 ? 11.218 7.196 -22.249 1.00 82.81 88 PHE A O 1
ATOM 687 N N . THR A 1 89 ? 11.794 8.387 -24.063 1.00 82.62 89 THR A N 1
ATOM 688 C CA . THR A 1 89 ? 11.738 9.698 -23.390 1.00 82.62 89 THR A CA 1
ATOM 689 C C . THR A 1 89 ? 10.345 10.004 -22.846 1.00 82.62 89 THR A C 1
ATOM 691 O O . THR A 1 89 ? 10.227 10.418 -21.696 1.00 82.62 89 THR A O 1
ATOM 694 N N . THR A 1 90 ? 9.281 9.725 -23.604 1.00 86.69 90 THR A N 1
ATOM 695 C CA . THR A 1 90 ? 7.897 9.907 -23.129 1.00 86.69 90 THR A CA 1
ATOM 696 C C . THR A 1 90 ? 7.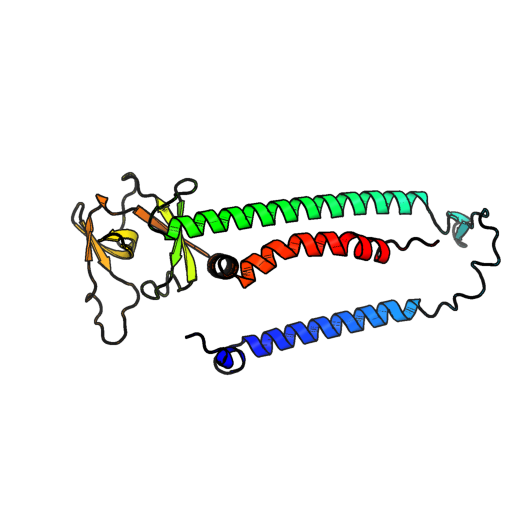606 9.023 -21.915 1.00 86.69 90 THR A C 1
ATOM 698 O O . THR A 1 90 ? 7.064 9.492 -20.915 1.00 86.69 90 THR A O 1
ATOM 701 N N . THR A 1 91 ? 8.017 7.754 -21.966 1.00 85.12 91 THR A N 1
ATOM 702 C CA . THR A 1 91 ? 7.854 6.809 -20.849 1.00 85.12 91 THR A CA 1
ATOM 703 C C . THR A 1 91 ? 8.634 7.267 -19.618 1.00 85.12 91 THR A C 1
ATOM 705 O O . THR A 1 91 ? 8.118 7.221 -18.504 1.00 85.12 91 THR A O 1
ATOM 708 N N . LEU A 1 92 ? 9.860 7.756 -19.813 1.00 85.06 92 LEU A N 1
ATOM 709 C CA . LEU A 1 92 ? 10.707 8.281 -18.750 1.00 85.06 92 LEU A CA 1
ATOM 710 C C . LEU A 1 92 ? 10.071 9.508 -18.083 1.00 85.06 92 LEU A C 1
ATOM 712 O O . LEU A 1 92 ? 10.008 9.569 -16.861 1.00 85.06 92 LEU A O 1
ATOM 716 N N . ILE A 1 93 ? 9.553 10.455 -18.871 1.00 86.94 93 ILE A N 1
ATOM 717 C CA . ILE A 1 93 ? 8.863 11.646 -18.359 1.00 86.94 93 ILE A CA 1
ATOM 718 C C . ILE A 1 93 ? 7.641 11.240 -17.530 1.00 86.94 93 ILE A C 1
ATOM 720 O O . ILE A 1 93 ? 7.486 11.712 -16.404 1.00 86.94 93 ILE A O 1
ATOM 724 N N . LEU A 1 94 ? 6.807 10.332 -18.045 1.00 89.31 94 LEU A N 1
ATOM 725 C CA . LEU A 1 94 ? 5.642 9.819 -17.317 1.00 89.31 94 LEU A CA 1
ATOM 726 C C . LEU A 1 94 ? 6.046 9.153 -15.999 1.00 89.31 94 LEU A C 1
ATOM 728 O O . LEU A 1 94 ? 5.418 9.387 -14.969 1.00 89.31 94 LEU A O 1
ATOM 732 N N . PHE A 1 95 ? 7.121 8.368 -16.014 1.00 86.00 95 PHE A N 1
ATOM 733 C CA . PHE A 1 95 ? 7.641 7.718 -14.819 1.00 86.00 95 PHE A CA 1
ATOM 734 C C . PHE A 1 95 ? 8.153 8.730 -13.782 1.00 86.00 95 PHE A C 1
ATOM 736 O O . PHE A 1 95 ? 7.851 8.602 -12.597 1.00 86.00 95 PHE A O 1
ATOM 743 N N . ILE A 1 96 ? 8.883 9.765 -14.212 1.00 84.81 96 ILE A N 1
ATOM 744 C CA . ILE A 1 96 ? 9.371 10.837 -13.331 1.00 84.81 96 ILE A CA 1
ATOM 745 C C . ILE A 1 96 ? 8.194 11.595 -12.708 1.00 84.81 96 ILE A C 1
ATOM 747 O O . ILE A 1 96 ? 8.183 11.819 -11.498 1.00 84.81 96 ILE A O 1
ATOM 751 N N . LEU A 1 97 ? 7.184 11.949 -13.507 1.00 88.06 97 LEU A N 1
ATOM 752 C CA . LEU A 1 97 ? 5.971 12.608 -13.017 1.00 88.06 97 LEU A CA 1
ATOM 753 C C . LEU A 1 97 ? 5.227 11.737 -11.999 1.00 88.06 97 LEU A C 1
ATOM 755 O O . LEU A 1 97 ? 4.826 12.235 -10.947 1.00 88.06 97 LEU A O 1
ATOM 759 N N . ALA A 1 98 ? 5.100 10.435 -12.265 1.00 87.06 98 ALA A N 1
ATOM 760 C CA . ALA A 1 98 ? 4.500 9.490 -11.330 1.00 87.06 98 ALA A CA 1
ATOM 761 C C . ALA A 1 98 ? 5.306 9.390 -10.024 1.00 87.06 98 ALA A C 1
ATOM 763 O O . ALA A 1 98 ? 4.724 9.444 -8.944 1.00 87.06 98 ALA A O 1
ATOM 764 N N . ALA A 1 99 ? 6.638 9.312 -10.098 1.00 83.25 99 ALA A N 1
ATOM 765 C CA . ALA A 1 99 ? 7.506 9.267 -8.923 1.00 83.25 99 ALA A CA 1
ATOM 766 C C . ALA A 1 99 ? 7.412 10.552 -8.079 1.00 83.25 99 ALA A C 1
ATOM 768 O O . ALA A 1 99 ? 7.354 10.482 -6.850 1.00 83.25 99 ALA A O 1
ATOM 769 N N . LEU A 1 100 ? 7.355 11.726 -8.715 1.00 83.75 100 LEU A N 1
ATOM 770 C CA . LEU A 1 100 ? 7.167 13.009 -8.028 1.00 83.75 100 LEU A CA 1
ATOM 771 C C . LEU A 1 100 ? 5.786 13.104 -7.368 1.00 83.75 100 LEU A C 1
ATOM 773 O O . LEU A 1 100 ? 5.693 1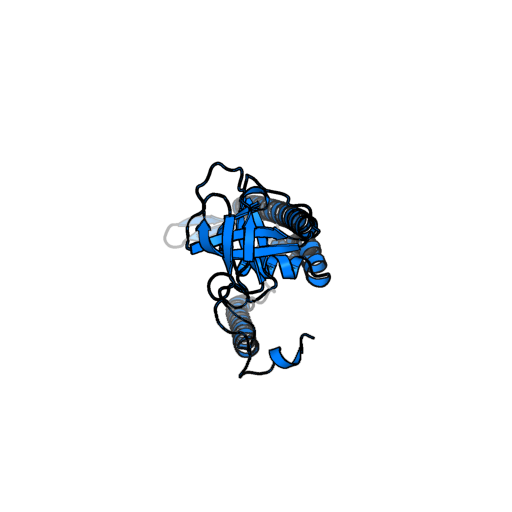3.461 -6.194 1.00 83.75 100 LEU A O 1
ATOM 777 N N . SER A 1 101 ? 4.727 12.733 -8.092 1.00 86.19 101 SER A N 1
ATOM 778 C CA . SER A 1 101 ? 3.361 12.680 -7.560 1.00 86.19 101 SER A CA 1
ATOM 779 C C . SER A 1 101 ? 3.266 11.733 -6.362 1.00 86.19 101 SER A C 1
ATOM 781 O O . SER A 1 101 ? 2.703 12.086 -5.325 1.00 86.19 101 SER A O 1
ATOM 783 N N . PHE A 1 102 ? 3.905 10.567 -6.457 1.00 83.69 102 PHE A N 1
ATOM 784 C CA . PHE A 1 102 ? 3.954 9.592 -5.379 1.00 83.69 102 PHE A CA 1
ATOM 785 C C . PHE A 1 102 ? 4.675 10.132 -4.133 1.00 83.69 102 PHE A C 1
ATOM 787 O O . PHE A 1 102 ? 4.159 10.012 -3.022 1.00 83.69 102 PHE A O 1
ATOM 794 N N . ASN A 1 103 ? 5.823 10.798 -4.303 1.00 81.12 103 ASN A N 1
ATOM 795 C CA . ASN A 1 103 ? 6.518 11.472 -3.199 1.00 81.12 103 ASN A CA 1
ATOM 796 C C . ASN A 1 103 ? 5.632 12.532 -2.528 1.00 81.12 103 ASN A C 1
ATOM 798 O O . ASN A 1 103 ? 5.578 12.605 -1.301 1.00 81.12 103 ASN A O 1
ATOM 802 N N . MET A 1 104 ? 4.899 13.321 -3.319 1.00 80.81 104 MET A N 1
ATOM 803 C CA . MET A 1 104 ? 3.958 14.311 -2.797 1.00 80.81 104 MET A CA 1
ATOM 804 C C . MET A 1 104 ? 2.837 13.644 -1.984 1.00 80.81 104 MET A C 1
ATOM 806 O O . MET A 1 104 ? 2.538 14.080 -0.874 1.00 80.81 104 MET A O 1
ATOM 810 N N . MET A 1 105 ? 2.274 12.538 -2.481 1.00 79.94 105 MET A N 1
ATOM 811 C CA . MET A 1 105 ? 1.254 11.754 -1.776 1.00 79.94 105 MET A CA 1
ATOM 812 C C . MET A 1 105 ? 1.753 11.243 -0.416 1.00 79.94 105 MET A C 1
ATOM 814 O O . MET A 1 105 ? 1.034 11.327 0.578 1.00 79.94 105 MET A O 1
ATOM 818 N N . ILE A 1 106 ? 2.992 10.753 -0.337 1.00 76.56 106 ILE A N 1
ATOM 819 C CA . ILE A 1 106 ? 3.583 10.291 0.929 1.00 76.56 106 ILE A CA 1
ATOM 820 C C . ILE A 1 106 ? 3.708 11.433 1.934 1.00 76.56 106 ILE A C 1
ATOM 822 O O . ILE A 1 106 ? 3.432 11.230 3.115 1.00 76.56 106 ILE A O 1
ATOM 826 N N . LEU A 1 107 ? 4.102 12.629 1.485 1.00 73.88 107 LEU A N 1
ATOM 827 C CA . LEU A 1 107 ? 4.155 13.806 2.353 1.00 73.88 107 LEU A CA 1
ATOM 828 C C . LEU A 1 107 ? 2.768 14.142 2.915 1.00 73.88 107 LEU A C 1
ATOM 830 O O . LEU A 1 107 ? 2.650 14.397 4.113 1.00 73.88 107 LEU A O 1
ATOM 834 N N . PHE A 1 108 ? 1.719 14.059 2.091 1.00 71.19 108 PHE A N 1
ATOM 835 C CA . PHE A 1 108 ? 0.337 14.261 2.537 1.00 71.19 108 PHE A CA 1
ATOM 836 C C . PHE A 1 108 ? -0.120 13.217 3.568 1.00 71.19 108 PHE A C 1
ATOM 838 O O . PHE A 1 108 ? -0.677 13.577 4.607 1.00 71.19 108 PHE A O 1
ATOM 845 N N . ILE A 1 109 ? 0.148 11.930 3.328 1.00 70.69 109 ILE A N 1
ATOM 846 C CA . ILE A 1 109 ? -0.209 10.852 4.269 1.00 70.69 109 ILE A CA 1
ATOM 847 C C . ILE A 1 109 ? 0.590 10.987 5.573 1.00 70.69 109 ILE A C 1
ATOM 849 O O . ILE A 1 109 ? 0.039 10.846 6.665 1.00 70.69 109 ILE A O 1
ATOM 853 N N . GLY A 1 110 ? 1.882 11.312 5.481 1.00 65.19 110 GLY A N 1
ATOM 854 C CA . GLY A 1 110 ? 2.737 11.543 6.643 1.00 65.19 110 GLY A CA 1
ATOM 855 C C . GLY A 1 110 ? 2.238 12.702 7.506 1.00 65.19 110 GLY A C 1
ATOM 856 O O . GLY A 1 110 ? 2.136 12.544 8.723 1.00 65.19 110 GLY A O 1
ATOM 857 N N . ALA A 1 111 ? 1.850 13.821 6.885 1.00 62.28 111 ALA A N 1
ATOM 858 C CA . ALA A 1 111 ? 1.242 14.960 7.573 1.00 62.28 111 ALA A CA 1
ATOM 859 C C . ALA A 1 111 ? -0.081 14.585 8.264 1.00 62.28 111 ALA A C 1
ATOM 861 O O . ALA A 1 111 ? -0.335 15.024 9.385 1.00 62.28 111 ALA A O 1
ATOM 862 N N . SER A 1 112 ? -0.879 13.714 7.637 1.00 54.09 112 SER A N 1
ATOM 863 C CA . SER A 1 112 ? -2.170 13.268 8.178 1.00 54.09 112 SER A CA 1
ATOM 864 C C . SER A 1 112 ? -2.033 12.410 9.440 1.00 54.09 112 SER A C 1
ATOM 866 O O . SER A 1 112 ? -2.881 12.452 10.326 1.00 54.09 112 SER A O 1
ATOM 868 N N . SER A 1 113 ? -0.922 11.678 9.579 1.00 54.38 113 SER A N 1
ATOM 869 C CA . SER A 1 113 ? -0.631 10.882 10.781 1.00 54.38 113 SER A CA 1
ATOM 870 C C . SER A 1 113 ? -0.316 11.711 12.037 1.00 54.38 113 SER A C 1
ATOM 872 O O . SER A 1 113 ? -0.247 11.148 13.127 1.00 54.38 113 SER A O 1
ATOM 874 N N . SER A 1 114 ? -0.137 13.033 11.901 1.00 51.03 114 SER A N 1
ATOM 875 C CA . SER A 1 114 ? 0.212 13.955 12.993 1.00 51.03 114 SER A CA 1
ATOM 876 C C . SER A 1 114 ? -1.006 14.630 13.653 1.00 51.03 114 SER A C 1
ATOM 878 O O . SER A 1 114 ? -0.862 15.696 14.251 1.00 51.03 114 SER A O 1
ATOM 880 N N . GLY A 1 115 ? -2.197 14.028 13.549 1.00 48.88 115 GLY A N 1
ATOM 881 C CA . GLY A 1 115 ? -3.408 14.473 14.258 1.00 48.88 115 GLY A CA 1
ATOM 882 C C . GLY A 1 115 ? -4.298 15.461 13.496 1.00 48.88 115 GLY A C 1
ATOM 883 O O . GLY A 1 115 ? -5.196 16.051 14.084 1.00 48.88 115 GLY A O 1
ATOM 884 N N . LYS A 1 116 ? -4.078 15.658 12.190 1.00 54.00 116 LYS A N 1
ATOM 885 C CA . LYS A 1 116 ? -5.033 16.349 11.308 1.00 54.00 116 LYS A CA 1
ATOM 886 C C . LYS A 1 116 ? -5.425 15.411 10.181 1.00 54.00 116 LYS A C 1
ATOM 888 O O . LYS A 1 116 ? -4.630 15.162 9.283 1.00 54.00 116 LYS A O 1
ATOM 893 N N . GLU A 1 117 ? -6.641 14.891 10.238 1.00 56.84 117 GLU A N 1
ATOM 894 C CA . GLU A 1 117 ? -7.166 13.996 9.213 1.00 56.84 117 GLU A CA 1
ATOM 895 C C . GLU A 1 117 ? -7.363 14.762 7.902 1.00 56.84 117 GLU A C 1
ATOM 897 O O . GLU A 1 117 ? -8.151 15.705 7.824 1.00 56.84 117 GLU A O 1
ATOM 902 N N . ILE A 1 118 ? -6.634 14.370 6.857 1.00 58.28 118 ILE A N 1
ATOM 903 C CA . ILE A 1 118 ? -6.873 14.859 5.501 1.00 58.28 118 ILE A CA 1
ATOM 904 C C . ILE A 1 118 ? -7.629 13.756 4.766 1.00 58.28 118 ILE A C 1
ATOM 906 O O . ILE A 1 118 ? -7.059 12.733 4.389 1.00 58.28 118 ILE A O 1
ATOM 910 N N . SER A 1 119 ? -8.933 13.952 4.575 1.00 63.34 119 SER A N 1
ATOM 911 C CA . SER A 1 119 ? -9.751 13.065 3.749 1.00 63.34 119 SER A CA 1
ATOM 912 C C . SER A 1 119 ? -9.497 13.355 2.271 1.00 63.34 119 SER A C 1
ATOM 914 O O . SER A 1 119 ? -9.681 14.487 1.820 1.00 63.34 119 SER A O 1
ATOM 916 N N . ILE A 1 120 ? -9.124 12.336 1.502 1.00 65.81 120 ILE A N 1
ATOM 917 C CA . ILE A 1 120 ? -8.948 12.426 0.051 1.00 65.81 120 ILE A CA 1
ATOM 918 C C . ILE A 1 120 ? -10.211 11.857 -0.592 1.00 65.81 120 ILE A C 1
ATOM 920 O O . ILE A 1 120 ? -10.460 10.661 -0.488 1.00 65.81 120 ILE A O 1
ATOM 924 N N . HIS A 1 121 ? -11.022 12.703 -1.237 1.00 74.94 121 HIS A N 1
ATOM 925 C CA . HIS A 1 121 ? -12.294 12.291 -1.861 1.00 74.94 121 HIS A CA 1
ATOM 926 C C . HIS A 1 121 ? -13.228 11.514 -0.908 1.00 74.94 121 HIS A C 1
ATOM 928 O O . HIS A 1 121 ? -13.865 10.542 -1.299 1.00 74.94 121 HIS A O 1
ATOM 934 N N . GLY A 1 122 ? -13.278 11.914 0.368 1.00 82.69 122 GLY A N 1
ATOM 935 C CA . GLY A 1 122 ? -14.099 11.240 1.378 1.00 82.69 122 GLY A CA 1
ATOM 936 C C . GLY A 1 122 ? -13.518 9.925 1.908 1.00 82.69 122 GLY A C 1
ATOM 937 O O . GLY A 1 122 ? -14.186 9.260 2.686 1.00 82.69 122 GLY A O 1
ATOM 938 N N . VAL A 1 123 ? -12.283 9.558 1.552 1.00 87.38 123 VAL A N 1
ATOM 939 C CA . VAL A 1 123 ? -11.575 8.401 2.120 1.00 87.38 123 VAL A CA 1
ATOM 940 C C . VAL A 1 123 ? -10.409 8.876 2.982 1.00 87.38 123 VAL A C 1
ATOM 942 O O . VAL A 1 123 ? -9.621 9.734 2.581 1.00 87.38 123 VAL A O 1
ATOM 945 N N . ILE A 1 124 ? -10.288 8.298 4.170 1.00 87.75 124 ILE A N 1
ATOM 946 C CA . ILE A 1 124 ? -9.226 8.534 5.141 1.00 87.75 124 ILE A CA 1
ATOM 947 C C . ILE A 1 124 ? -8.235 7.363 5.042 1.00 87.75 124 ILE A C 1
ATOM 949 O O . ILE A 1 124 ? -8.553 6.246 5.465 1.00 87.75 124 ILE A O 1
ATOM 953 N N . PRO A 1 125 ? -7.045 7.572 4.454 1.00 87.69 125 PRO A N 1
ATOM 954 C CA . PRO A 1 125 ? -5.978 6.582 4.480 1.00 87.69 125 PRO A CA 1
ATOM 955 C C . PRO A 1 125 ? -5.277 6.591 5.844 1.00 87.69 125 PRO A C 1
ATOM 957 O O . PRO A 1 125 ? -4.805 7.632 6.300 1.00 87.69 125 PRO A O 1
ATOM 960 N N . TYR A 1 126 ? -5.147 5.425 6.474 1.00 86.00 126 TYR A N 1
ATOM 961 C CA . TYR A 1 126 ? -4.516 5.285 7.786 1.00 86.00 126 TYR A CA 1
ATOM 962 C C . TYR A 1 126 ? -3.552 4.095 7.818 1.00 86.00 126 TYR A C 1
ATOM 964 O O . TYR A 1 126 ? -3.896 2.984 7.417 1.00 86.00 126 TYR A O 1
ATOM 972 N N . ILE A 1 127 ? -2.324 4.323 8.294 1.00 87.44 127 ILE A N 1
ATOM 973 C CA . ILE A 1 127 ? -1.313 3.266 8.428 1.00 87.44 127 ILE A CA 1
ATOM 974 C C . ILE A 1 127 ? -1.434 2.642 9.813 1.00 87.44 127 ILE A C 1
ATOM 976 O O . ILE A 1 127 ? -1.103 3.277 10.818 1.00 87.44 127 ILE A O 1
ATOM 980 N N . PHE A 1 128 ? -1.861 1.384 9.857 1.00 87.25 128 PHE A N 1
ATOM 981 C CA . PHE A 1 128 ? -2.052 0.659 11.106 1.00 87.25 128 PHE A CA 1
ATOM 982 C C . PHE A 1 128 ? -0.709 0.288 11.738 1.00 87.25 128 PHE A C 1
ATOM 984 O O . PHE A 1 128 ? 0.136 -0.338 11.101 1.00 87.25 128 PHE A O 1
ATOM 991 N N . LYS A 1 129 ? -0.497 0.664 13.002 1.00 84.38 129 LYS A N 1
ATOM 992 C CA . LYS A 1 129 ? 0.741 0.352 13.745 1.00 84.38 129 LYS A CA 1
ATOM 993 C C . LYS A 1 129 ? 0.558 -0.750 14.789 1.00 84.38 129 LYS A C 1
ATOM 995 O O . LYS A 1 129 ? 1.547 -1.350 15.201 1.00 84.38 129 LYS A O 1
ATOM 1000 N N 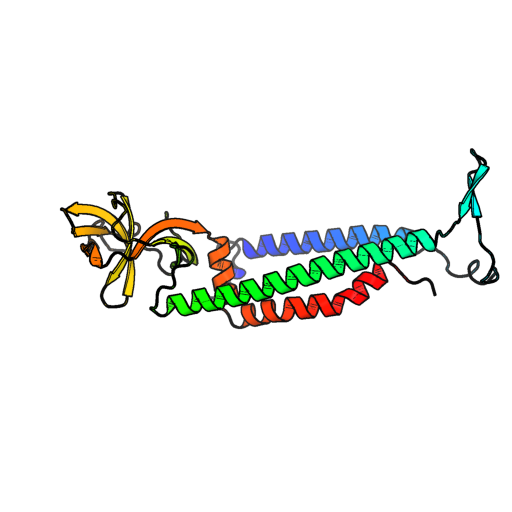. SER A 1 130 ? -0.676 -0.998 15.225 1.00 86.94 130 SER A N 1
ATOM 1001 C CA . SER A 1 130 ? -1.010 -2.015 16.223 1.00 86.94 130 SER A CA 1
ATOM 1002 C C . SER A 1 130 ? -1.390 -3.346 15.573 1.00 86.94 130 SER A C 1
ATOM 1004 O O . SER A 1 130 ? -1.655 -3.431 14.375 1.00 86.94 130 SER A O 1
ATOM 1006 N N . ASN A 1 131 ? -1.426 -4.389 16.398 1.00 91.06 131 ASN A N 1
ATOM 1007 C CA . ASN A 1 131 ? -1.908 -5.728 16.063 1.00 91.06 131 ASN A CA 1
ATOM 1008 C C . ASN A 1 131 ? -3.327 -6.000 16.591 1.00 91.06 131 ASN A C 1
ATOM 1010 O O . ASN A 1 131 ? -3.778 -7.137 16.534 1.00 91.06 131 ASN A O 1
ATOM 1014 N N . THR A 1 132 ? -4.017 -4.983 17.112 1.00 91.25 132 THR A N 1
ATOM 1015 C CA . THR A 1 132 ? -5.312 -5.116 17.801 1.00 91.25 132 THR A CA 1
ATOM 1016 C C . THR A 1 132 ? -6.456 -5.534 16.884 1.00 91.25 132 THR A C 1
ATOM 1018 O O . THR A 1 132 ? -7.452 -6.052 17.364 1.00 91.25 132 THR A O 1
ATOM 1021 N N . MET A 1 133 ? -6.311 -5.342 15.573 1.00 94.31 133 MET A N 1
ATOM 1022 C CA . MET A 1 133 ? -7.336 -5.652 14.569 1.00 94.31 133 MET A CA 1
ATOM 1023 C C . MET A 1 133 ? -6.975 -6.859 13.691 1.00 94.31 133 MET A C 1
ATOM 1025 O O . MET A 1 133 ? -7.560 -7.062 12.625 1.00 94.31 133 MET A O 1
ATOM 1029 N N . GLU A 1 134 ? -5.989 -7.662 14.098 1.00 92.88 134 GLU A N 1
ATOM 1030 C CA . GLU A 1 134 ? -5.673 -8.907 13.398 1.00 92.88 134 GLU A CA 1
ATOM 1031 C C . GLU A 1 134 ? -6.810 -9.933 13.572 1.00 92.88 134 GLU A C 1
ATOM 1033 O O . GLU A 1 134 ? -7.349 -10.053 14.667 1.00 92.88 134 GLU A O 1
ATOM 1038 N N . PRO A 1 135 ? -7.142 -10.733 12.539 1.00 90.69 135 PRO A N 1
ATOM 1039 C CA . PRO A 1 135 ? -6.478 -10.838 11.236 1.00 90.69 135 PRO A CA 1
ATOM 1040 C C . PRO A 1 135 ? -7.025 -9.869 10.173 1.00 90.69 135 PRO A C 1
ATOM 1042 O O . PRO A 1 135 ? -6.538 -9.869 9.037 1.00 90.69 135 PRO A O 1
ATOM 1045 N N . THR A 1 136 ? -8.043 -9.074 10.504 1.00 92.69 136 THR A N 1
ATOM 1046 C CA . THR A 1 136 ? -8.754 -8.232 9.537 1.00 92.69 136 THR A CA 1
ATOM 1047 C C . THR A 1 136 ? -7.869 -7.122 8.993 1.00 92.69 136 THR A C 1
ATOM 1049 O O . THR A 1 136 ? -7.811 -6.949 7.777 1.00 92.69 136 THR A O 1
ATOM 1052 N N . ILE A 1 137 ? -7.145 -6.421 9.868 1.00 92.19 137 ILE A N 1
ATOM 1053 C CA . ILE A 1 137 ? -6.157 -5.391 9.538 1.00 92.19 137 ILE A CA 1
ATOM 1054 C C . ILE A 1 137 ? -4.837 -5.792 10.192 1.00 92.19 137 ILE A C 1
ATOM 1056 O O . ILE A 1 137 ? -4.760 -5.954 11.408 1.00 92.19 137 ILE A O 1
ATOM 1060 N N . MET A 1 138 ? -3.795 -5.977 9.381 1.00 91.62 138 MET A N 1
ATOM 1061 C CA . MET A 1 138 ? -2.482 -6.370 9.884 1.00 91.62 138 MET A CA 1
ATOM 1062 C C . MET A 1 138 ? -1.632 -5.132 10.204 1.00 91.62 138 MET A C 1
ATOM 1064 O O . MET A 1 138 ? -1.803 -4.080 9.578 1.00 91.62 138 MET A O 1
ATOM 1068 N N . PRO A 1 139 ? -0.654 -5.249 11.118 1.00 89.94 139 PRO A N 1
ATOM 1069 C CA . PRO A 1 139 ? 0.334 -4.205 11.330 1.00 89.94 139 PRO A CA 1
ATOM 1070 C C . PRO A 1 139 ? 1.027 -3.827 10.019 1.00 89.94 139 PRO A C 1
ATOM 1072 O O . PRO A 1 139 ? 1.451 -4.698 9.253 1.00 89.94 139 PRO A O 1
ATOM 1075 N N . ASN A 1 140 ? 1.223 -2.526 9.819 1.00 89.12 140 ASN A N 1
ATOM 1076 C CA . ASN A 1 140 ? 1.799 -1.887 8.635 1.00 89.12 140 ASN A CA 1
ATOM 1077 C C . ASN A 1 140 ? 0.909 -1.875 7.390 1.00 89.12 140 ASN A C 1
ATOM 1079 O O . ASN A 1 140 ? 1.371 -1.441 6.334 1.00 89.12 140 ASN A O 1
ATOM 1083 N N . ASP A 1 141 ? -0.344 -2.315 7.485 1.00 90.19 141 ASP A N 1
ATOM 1084 C CA . ASP A 1 141 ? -1.282 -2.164 6.382 1.00 90.19 141 ASP A CA 1
ATOM 1085 C C . ASP A 1 141 ? -1.696 -0.699 6.215 1.00 90.19 141 ASP A C 1
ATOM 1087 O O . ASP A 1 141 ? -1.880 0.040 7.187 1.00 90.19 141 ASP A O 1
ATOM 1091 N N . LEU A 1 142 ? -1.885 -0.291 4.959 1.00 90.69 142 LEU A N 1
ATOM 1092 C CA . LEU A 1 142 ? -2.639 0.913 4.645 1.00 90.69 142 LEU A CA 1
ATOM 1093 C C . LEU A 1 142 ? -4.123 0.544 4.646 1.00 90.69 142 LEU A C 1
ATOM 1095 O O . LEU A 1 142 ? -4.584 -0.135 3.727 1.00 90.69 142 LEU A O 1
ATOM 1099 N N . ALA A 1 143 ? -4.845 0.957 5.680 1.00 91.62 143 ALA A N 1
ATOM 1100 C CA . ALA A 1 143 ? -6.287 0.806 5.785 1.00 91.62 143 ALA A CA 1
ATOM 1101 C C . ALA A 1 143 ? -6.995 2.053 5.240 1.00 91.62 143 ALA A C 1
ATOM 1103 O O . ALA A 1 143 ? -6.495 3.174 5.356 1.00 91.62 143 ALA A O 1
ATOM 1104 N N . TYR A 1 144 ? -8.159 1.845 4.638 1.00 92.06 144 TYR A N 1
ATOM 1105 C CA . TYR A 1 144 ? -9.001 2.891 4.079 1.00 92.06 144 TYR A CA 1
ATOM 1106 C C . TYR A 1 144 ? -10.297 2.963 4.871 1.00 92.06 144 TYR A C 1
ATOM 1108 O O . TYR A 1 144 ? -10.995 1.955 5.011 1.00 92.06 144 TYR A O 1
ATOM 1116 N N . PHE A 1 145 ? -10.624 4.160 5.346 1.00 91.44 145 PHE A N 1
ATOM 1117 C CA . PHE A 1 145 ? -11.862 4.435 6.059 1.00 91.44 145 PHE A CA 1
ATOM 1118 C C . PHE A 1 145 ? -12.694 5.433 5.262 1.00 91.44 145 PHE A C 1
ATOM 1120 O O . PHE A 1 145 ? -12.214 6.511 4.926 1.00 91.44 145 PHE A O 1
ATOM 1127 N N . GLN A 1 146 ? -13.932 5.087 4.936 1.00 90.94 146 GLN A N 1
ATOM 1128 C CA . GLN A 1 146 ? -14.880 6.031 4.364 1.00 90.94 146 GLN A CA 1
ATOM 1129 C C . GLN A 1 146 ? -15.238 7.054 5.439 1.00 90.94 146 GLN A C 1
ATOM 1131 O O . GLN A 1 146 ? -15.671 6.669 6.523 1.00 90.94 146 GLN A O 1
ATOM 1136 N N . LYS A 1 147 ? -15.039 8.340 5.157 1.00 89.12 147 LYS A N 1
ATOM 1137 C CA . LYS A 1 147 ? -15.340 9.426 6.087 1.00 89.12 147 LYS A CA 1
ATOM 1138 C C . LYS A 1 147 ? -16.812 9.367 6.487 1.00 89.12 147 LYS A C 1
ATOM 1140 O O . LYS A 1 147 ? -17.691 9.253 5.634 1.00 89.12 147 LYS A O 1
ATOM 1145 N N . PHE A 1 148 ? -17.049 9.450 7.787 1.00 83.62 148 PHE A N 1
ATOM 1146 C CA . PHE A 1 148 ? -18.376 9.438 8.370 1.00 83.62 148 PHE A CA 1
ATOM 1147 C C . PHE A 1 148 ? -18.881 10.876 8.526 1.00 83.62 148 PHE A C 1
ATOM 1149 O O . PHE A 1 148 ? -18.248 11.686 9.197 1.00 83.62 148 PHE A O 1
ATOM 1156 N N . GLU A 1 149 ? -20.004 11.200 7.884 1.00 79.25 149 GLU A N 1
ATOM 1157 C CA . GLU A 1 149 ? -20.662 12.517 7.978 1.00 79.25 149 GLU A CA 1
ATOM 1158 C C . GLU A 1 149 ? -22.110 12.402 8.503 1.00 79.25 149 GLU A C 1
ATOM 1160 O O . GLU A 1 149 ? -22.917 13.300 8.294 1.00 79.25 149 GLU A O 1
ATOM 1165 N N . GLY A 1 150 ? -22.447 11.297 9.187 1.00 71.69 150 GLY A N 1
ATOM 1166 C CA . GLY A 1 150 ? -23.787 11.045 9.746 1.00 71.69 150 GLY A CA 1
ATOM 1167 C C . GLY A 1 150 ? -24.815 10.470 8.762 1.00 71.69 150 GLY A C 1
ATOM 1168 O O . GLY A 1 150 ? -25.970 10.288 9.126 1.00 71.69 150 GLY A O 1
ATOM 1169 N N . ASP A 1 151 ? -24.410 10.180 7.522 1.00 65.38 151 ASP A N 1
ATOM 1170 C CA . ASP A 1 151 ? -25.310 9.712 6.450 1.00 65.38 151 ASP A CA 1
ATOM 1171 C C . ASP A 1 151 ? -25.355 8.173 6.315 1.00 65.38 151 ASP A C 1
ATOM 1173 O O . ASP A 1 151 ? -26.216 7.610 5.641 1.00 65.38 151 ASP A O 1
ATOM 1177 N N . TYR A 1 152 ? -24.423 7.463 6.962 1.00 67.88 152 TYR A N 1
ATOM 1178 C CA . TYR A 1 152 ? -24.326 6.002 6.911 1.00 67.88 152 TYR A CA 1
ATOM 1179 C C . TYR A 1 152 ? -24.771 5.377 8.233 1.00 67.88 152 TYR A C 1
ATOM 1181 O O . TYR A 1 152 ? -24.422 5.855 9.305 1.00 67.88 152 TYR A O 1
ATOM 1189 N N . ASP A 1 153 ? -25.499 4.265 8.172 1.00 80.25 153 ASP A N 1
ATOM 1190 C CA . ASP A 1 153 ? -25.822 3.495 9.372 1.00 80.25 153 ASP A CA 1
ATOM 1191 C C . ASP A 1 153 ? -24.647 2.570 9.720 1.00 80.25 153 ASP A C 1
ATOM 1193 O O . ASP A 1 153 ? -24.357 1.628 8.977 1.00 80.25 153 ASP A O 1
ATOM 1197 N N . VAL A 1 154 ? -23.956 2.852 10.829 1.00 87.00 154 VAL A N 1
ATOM 1198 C CA . VAL A 1 154 ? -22.904 1.978 11.373 1.00 87.00 154 VAL A CA 1
ATOM 1199 C C . VAL A 1 154 ? -23.553 0.704 11.910 1.00 87.00 154 VAL A C 1
ATOM 1201 O O . VAL A 1 154 ? -24.450 0.773 12.764 1.00 87.00 154 VAL A O 1
ATOM 1204 N N . LYS A 1 155 ? -23.090 -0.455 11.432 1.00 91.00 155 LYS A N 1
ATOM 1205 C CA . LYS A 1 155 ? -23.638 -1.767 11.785 1.00 91.00 155 LYS A CA 1
ATOM 1206 C C . LYS A 1 155 ? -22.754 -2.498 12.786 1.00 91.00 155 LYS A C 1
ATOM 1208 O O . LYS A 1 155 ? -21.544 -2.293 12.864 1.00 91.00 155 LYS A O 1
ATOM 1213 N N . ILE A 1 156 ? -23.375 -3.416 13.523 1.00 92.75 156 ILE A N 1
ATOM 1214 C CA . ILE A 1 156 ? -22.645 -4.380 14.346 1.00 92.75 156 ILE A CA 1
ATOM 1215 C C . ILE A 1 156 ? -21.732 -5.203 13.431 1.00 92.75 156 ILE A C 1
ATOM 1217 O O . ILE A 1 156 ? -22.168 -5.725 12.404 1.00 92.75 156 ILE A O 1
ATOM 1221 N N . GLY A 1 157 ? -20.463 -5.304 13.813 1.00 92.69 157 GLY A N 1
ATOM 1222 C CA . GLY A 1 157 ? -19.409 -5.950 13.045 1.00 92.69 157 GLY A CA 1
ATOM 1223 C C . GLY A 1 157 ? -18.579 -5.002 12.180 1.00 92.69 157 GLY A C 1
ATOM 1224 O O . GLY A 1 157 ? -17.513 -5.424 11.728 1.00 92.69 157 GLY A O 1
ATOM 1225 N N . ASP A 1 158 ? -18.984 -3.746 11.979 1.00 94.19 158 ASP A N 1
ATOM 1226 C CA . ASP A 1 158 ? -18.166 -2.770 11.256 1.00 94.19 158 ASP A CA 1
ATOM 1227 C C . ASP A 1 158 ? -16.946 -2.355 12.086 1.00 94.19 158 ASP A C 1
ATOM 1229 O O . ASP A 1 158 ? -16.988 -2.325 13.314 1.00 94.19 158 ASP A O 1
ATOM 1233 N N . ILE A 1 159 ? -15.842 -2.025 11.416 1.00 95.12 159 ILE A N 1
ATOM 1234 C CA . ILE A 1 159 ? -14.668 -1.441 12.073 1.00 95.12 159 ILE A CA 1
ATOM 1235 C C . ILE A 1 159 ? -14.742 0.064 11.873 1.00 95.12 159 ILE A C 1
ATOM 1237 O O . ILE A 1 159 ? -14.783 0.533 10.735 1.00 95.12 159 ILE A O 1
ATOM 1241 N N . ILE A 1 160 ? -14.737 0.816 12.965 1.00 93.81 160 ILE A N 1
ATOM 1242 C CA . ILE A 1 160 ? -14.834 2.272 12.929 1.00 93.81 160 ILE A CA 1
ATOM 1243 C C . ILE A 1 160 ? -13.523 2.908 13.366 1.00 93.81 160 ILE A C 1
ATOM 1245 O O . ILE A 1 160 ? -12.829 2.391 14.235 1.00 93.81 160 ILE A O 1
ATOM 1249 N N . LEU A 1 161 ? -13.192 4.034 12.745 1.00 92.25 161 LEU A N 1
ATOM 1250 C CA . LEU A 1 161 ? -12.117 4.931 13.140 1.00 92.25 161 LEU A CA 1
ATOM 1251 C C . LEU A 1 161 ? -12.731 6.045 13.985 1.00 92.25 161 LEU A C 1
ATOM 1253 O O . LEU A 1 161 ? -13.648 6.722 13.518 1.00 92.25 161 LEU A O 1
ATOM 1257 N N . PHE A 1 162 ? -12.240 6.244 15.201 1.00 91.12 162 PHE A N 1
ATOM 1258 C CA . PHE A 1 162 ? -12.738 7.276 16.106 1.00 91.12 162 PHE A CA 1
ATOM 1259 C C . PHE A 1 162 ? -11.601 7.924 16.888 1.00 91.12 162 PHE A C 1
ATOM 1261 O O . PHE A 1 162 ? -10.505 7.376 17.011 1.00 91.12 162 PHE A O 1
ATOM 1268 N N . GLU A 1 163 ? -11.873 9.111 17.414 1.00 87.38 163 GLU A N 1
ATOM 1269 C CA . GLU A 1 163 ? -10.916 9.875 18.205 1.00 87.38 163 GLU A CA 1
ATOM 1270 C C . GLU A 1 163 ? -11.315 9.877 19.683 1.00 87.38 163 GLU A C 1
ATOM 1272 O O . GLU A 1 163 ? -12.439 10.230 20.039 1.00 87.38 163 GLU A O 1
ATOM 1277 N N . GLU A 1 164 ? -10.376 9.516 20.554 1.00 86.38 164 GLU A N 1
ATOM 1278 C CA . GLU A 1 164 ? -10.536 9.571 22.004 1.00 86.38 164 GLU A CA 1
ATOM 1279 C C . GLU A 1 164 ? -9.260 10.149 22.629 1.00 86.38 164 GLU A C 1
ATOM 1281 O O . GLU A 1 164 ? -8.159 9.631 22.440 1.00 86.38 164 GLU A O 1
ATOM 1286 N N . GLY A 1 165 ? -9.385 11.263 23.355 1.00 81.69 165 GLY A N 1
ATOM 1287 C CA . GLY A 1 165 ? -8.244 11.889 24.031 1.00 81.69 165 GLY A CA 1
ATOM 1288 C C . GLY A 1 165 ? -7.116 12.325 23.087 1.00 81.69 165 GLY A C 1
ATOM 1289 O O . GLY A 1 165 ? -5.948 12.206 23.454 1.00 81.69 165 GLY A O 1
ATOM 1290 N N . ASN A 1 166 ? -7.453 12.813 21.882 1.00 79.94 166 ASN A N 1
ATOM 1291 C CA . ASN A 1 166 ? -6.503 13.211 20.828 1.00 79.94 166 ASN A CA 1
ATOM 1292 C C . ASN A 1 166 ? -5.671 12.036 20.262 1.00 79.94 166 ASN A C 1
ATOM 1294 O O . ASN A 1 166 ? -4.629 12.235 19.633 1.00 79.94 166 ASN A O 1
ATOM 1298 N N . ILE A 1 167 ? -6.120 10.800 20.506 1.00 83.06 167 ILE A N 1
ATOM 1299 C CA . ILE A 1 167 ? -5.564 9.571 19.945 1.00 83.06 167 ILE A CA 1
ATOM 1300 C C . ILE A 1 167 ? -6.632 8.938 19.055 1.00 83.06 167 ILE A C 1
ATOM 1302 O O . ILE A 1 167 ? -7.798 8.833 19.430 1.00 83.06 167 ILE A O 1
ATOM 1306 N N . ILE A 1 168 ? -6.221 8.518 17.862 1.00 87.00 168 ILE A N 1
ATOM 1307 C CA . ILE A 1 168 ? -7.093 7.840 16.906 1.00 87.00 168 ILE A CA 1
ATOM 1308 C C . ILE A 1 168 ? -7.032 6.336 17.169 1.00 87.00 168 ILE A C 1
ATOM 1310 O O . ILE A 1 168 ? -5.947 5.746 17.153 1.00 87.00 168 ILE A O 1
ATOM 1314 N N . TYR A 1 169 ? -8.197 5.729 17.359 1.00 90.50 169 TYR A N 1
ATOM 1315 C CA . TYR A 1 169 ? -8.387 4.295 17.533 1.00 90.50 169 TYR A CA 1
ATOM 1316 C C . TYR A 1 169 ? -9.188 3.728 16.366 1.00 90.50 169 TYR A C 1
ATOM 1318 O O . TYR A 1 169 ? -9.992 4.424 15.745 1.00 90.50 169 TYR A O 1
ATOM 1326 N N . ALA A 1 170 ? -8.965 2.450 16.073 1.00 92.75 170 ALA A N 1
ATOM 1327 C CA . ALA A 1 170 ? -9.823 1.702 15.173 1.00 92.75 170 ALA A CA 1
ATOM 1328 C C . ALA A 1 170 ? -10.138 0.337 15.776 1.00 92.75 170 ALA A C 1
ATOM 1330 O O . ALA A 1 170 ? -9.228 -0.437 16.080 1.00 92.75 170 ALA A O 1
ATOM 1331 N N . GLU A 1 171 ? -11.430 0.099 15.979 1.00 94.75 171 GLU A N 1
ATOM 1332 C CA . GLU A 1 171 ? -11.989 -1.005 16.764 1.00 94.75 171 GLU A CA 1
ATOM 1333 C C . GLU A 1 171 ? -13.313 -1.459 16.122 1.00 94.75 171 GLU A C 1
ATOM 1335 O O . GLU A 1 171 ? -13.907 -0.732 15.315 1.00 94.75 171 GLU A O 1
ATOM 1340 N N . ARG A 1 172 ? -13.752 -2.685 16.417 1.00 95.56 172 ARG A N 1
ATOM 1341 C CA . ARG A 1 172 ? -14.961 -3.284 15.838 1.00 95.56 172 ARG A CA 1
ATOM 1342 C C . ARG A 1 172 ? -16.174 -3.010 16.707 1.00 95.56 172 ARG A C 1
ATOM 1344 O O . ARG A 1 172 ? -16.124 -3.237 17.906 1.00 95.56 172 ARG A O 1
ATOM 1351 N N . VAL A 1 173 ? -17.282 -2.615 16.092 1.00 94.88 173 VAL A N 1
ATOM 1352 C CA . VAL A 1 173 ? -18.575 -2.454 16.759 1.00 94.88 173 VAL A CA 1
ATOM 1353 C C . VAL A 1 173 ? -19.116 -3.822 17.166 1.00 94.88 173 VAL A C 1
ATOM 1355 O O . VAL A 1 173 ? -19.371 -4.675 16.315 1.00 94.88 173 VAL A O 1
ATOM 1358 N N . VAL A 1 174 ? -19.298 -4.024 18.466 1.00 94.12 174 VAL A N 1
ATOM 1359 C CA . VAL A 1 174 ? -19.840 -5.252 19.064 1.00 94.12 174 VAL A CA 1
ATOM 1360 C C . VAL A 1 174 ? -21.318 -5.083 19.398 1.00 94.12 174 VAL A C 1
ATOM 1362 O O . VAL A 1 174 ? -22.093 -6.020 19.224 1.00 94.12 174 VAL A O 1
ATOM 1365 N N . ASP A 1 175 ? -21.713 -3.885 19.827 1.00 92.38 175 ASP A N 1
ATOM 1366 C CA . ASP A 1 175 ? -23.096 -3.572 20.172 1.00 92.38 175 ASP A CA 1
ATOM 1367 C C . ASP A 1 175 ? -23.439 -2.110 19.850 1.00 92.38 175 ASP A C 1
ATOM 1369 O O . ASP A 1 175 ? -22.554 -1.262 19.684 1.00 92.38 175 ASP A O 1
ATOM 1373 N N . LYS A 1 176 ? -24.734 -1.813 19.743 1.00 89.94 176 LYS A N 1
ATOM 1374 C CA . LYS A 1 176 ? -25.259 -0.487 19.410 1.00 89.94 176 LYS A CA 1
ATOM 1375 C C . LYS A 1 176 ? -26.487 -0.174 20.258 1.00 89.94 176 LYS A C 1
ATOM 1377 O O . LYS A 1 176 ? -27.535 -0.789 20.079 1.00 89.94 176 LYS A O 1
ATOM 1382 N N . ASP A 1 177 ? -26.387 0.863 21.088 1.00 87.75 177 ASP A N 1
ATOM 1383 C CA . ASP A 1 177 ? -27.525 1.442 21.804 1.00 87.75 177 ASP A CA 1
ATOM 1384 C C . ASP A 1 177 ? -27.731 2.903 21.382 1.00 87.75 177 ASP A C 1
ATOM 1386 O O . ASP A 1 177 ? -27.033 3.823 21.818 1.00 87.75 177 ASP A O 1
ATOM 1390 N N . LYS A 1 178 ? -28.716 3.116 20.502 1.00 83.56 178 LYS A N 1
ATOM 1391 C CA . LYS A 1 178 ? -29.071 4.423 19.922 1.00 83.56 178 LYS A CA 1
ATOM 1392 C C . LYS A 1 178 ? -27.867 5.099 19.248 1.00 83.56 178 LYS A C 1
ATOM 1394 O O . LYS A 1 178 ? -27.498 4.699 18.148 1.00 83.56 178 LYS A O 1
ATOM 1399 N N . ASN A 1 179 ? -27.264 6.086 19.916 1.00 82.19 179 ASN A N 1
ATOM 1400 C CA . ASN A 1 179 ? -26.150 6.903 19.413 1.00 82.19 179 ASN A CA 1
ATOM 1401 C C . ASN A 1 179 ? -24.821 6.578 20.120 1.00 82.19 179 ASN A C 1
ATOM 1403 O O . ASN A 1 179 ? -23.837 7.312 19.978 1.00 82.19 179 ASN A O 1
ATOM 1407 N N . VAL A 1 180 ? -24.805 5.516 20.929 1.00 88.19 180 VAL A N 1
ATOM 1408 C CA . VAL A 1 180 ? -23.616 5.006 21.605 1.00 88.19 180 VAL A CA 1
ATOM 1409 C C . VAL A 1 180 ? -23.306 3.624 21.047 1.00 88.19 180 VAL A C 1
ATOM 1411 O O . VAL A 1 180 ? -24.134 2.714 21.068 1.00 88.19 180 VAL A O 1
ATOM 1414 N N . TYR A 1 181 ? -22.093 3.483 20.540 1.00 91.19 181 TYR A N 1
ATOM 1415 C CA . TYR A 1 181 ? -21.558 2.258 19.975 1.00 91.19 181 TYR A CA 1
ATOM 1416 C C . TYR A 1 181 ? -20.613 1.629 20.987 1.00 91.19 181 TYR A C 1
ATOM 1418 O O . TYR A 1 181 ? -19.739 2.310 21.523 1.00 91.19 181 TYR A O 1
ATOM 1426 N N . GLN A 1 182 ? -20.772 0.336 21.249 1.00 93.56 182 GLN A N 1
ATOM 1427 C CA . GLN A 1 182 ? -19.767 -0.418 21.983 1.00 93.56 182 GLN A CA 1
ATOM 1428 C C . GLN A 1 182 ? -18.793 -1.024 20.991 1.00 93.56 182 GLN A C 1
ATOM 1430 O O . GLN A 1 182 ? -19.202 -1.718 20.057 1.00 93.56 182 GLN A O 1
ATOM 1435 N N . VAL A 1 183 ? -17.510 -0.756 21.191 1.00 94.19 183 VAL A N 1
ATOM 1436 C CA . VAL A 1 183 ? -16.436 -1.246 20.332 1.00 94.19 183 VAL A CA 1
ATOM 1437 C C . VAL A 1 183 ? -15.434 -2.070 21.118 1.00 94.19 183 VAL A C 1
ATOM 1439 O O . VAL A 1 183 ? -15.273 -1.865 22.318 1.00 94.19 183 VAL A O 1
ATOM 1442 N N . ASP A 1 184 ? -14.769 -2.995 20.434 1.00 94.44 184 ASP A N 1
ATOM 1443 C CA . ASP A 1 184 ? -13.704 -3.814 21.004 1.00 94.44 184 ASP A CA 1
ATOM 1444 C C . ASP A 1 184 ? -12.638 -4.172 19.952 1.00 94.44 184 ASP A C 1
ATOM 1446 O O . ASP A 1 184 ? -12.810 -3.971 18.744 1.00 94.44 184 ASP A O 1
ATOM 1450 N N . ILE A 1 185 ? -11.513 -4.705 20.416 1.00 93.50 185 ILE A N 1
ATOM 1451 C CA . ILE A 1 185 ? -10.388 -5.153 19.595 1.00 93.50 185 ILE A CA 1
ATOM 1452 C C . ILE A 1 185 ? -10.573 -6.608 19.136 1.00 93.50 185 ILE A C 1
ATOM 1454 O O . ILE A 1 185 ? -11.023 -7.461 19.894 1.00 93.50 185 ILE A O 1
ATOM 1458 N N . ASP A 1 186 ? -10.158 -6.928 17.905 1.00 91.62 186 ASP A N 1
ATOM 1459 C CA . ASP A 1 186 ? -10.211 -8.307 17.382 1.00 91.62 186 ASP A CA 1
ATOM 1460 C C . ASP A 1 186 ? -9.157 -9.217 18.043 1.00 91.62 186 ASP A C 1
ATOM 1462 O O . ASP A 1 186 ? -9.352 -10.426 18.186 1.00 91.62 186 ASP A O 1
ATOM 1466 N N . LYS A 1 187 ? -8.009 -8.646 18.426 1.00 91.19 187 LYS A N 1
ATOM 1467 C CA . LYS A 1 187 ? -6.878 -9.369 19.010 1.00 91.19 187 LYS A CA 1
ATOM 1468 C C . LYS A 1 187 ? -6.413 -8.716 20.300 1.00 91.19 187 LYS A C 1
ATOM 1470 O O . LYS A 1 187 ? -5.818 -7.636 20.299 1.00 91.19 187 LYS A O 1
ATOM 1475 N N . TYR A 1 188 ? -6.598 -9.451 21.390 1.00 89.31 188 TYR A N 1
ATOM 1476 C CA . TYR A 1 188 ? -6.193 -9.027 22.720 1.00 89.31 188 TYR A CA 1
ATOM 1477 C C . TYR A 1 188 ? -4.690 -9.218 22.961 1.00 89.31 188 TYR A C 1
ATOM 1479 O O . TYR A 1 188 ? -4.068 -10.140 22.414 1.00 89.31 188 TYR A O 1
ATOM 1487 N N . PRO A 1 189 ? -4.088 -8.366 23.807 1.00 87.19 189 PRO A N 1
ATOM 1488 C CA . PRO A 1 189 ? -2.768 -8.618 24.357 1.00 87.19 189 PRO A CA 1
ATOM 1489 C C . PRO A 1 189 ? -2.714 -9.964 25.101 1.00 87.19 189 PRO A C 1
ATOM 1491 O O . PRO A 1 189 ? -3.734 -10.446 25.601 1.00 87.19 189 PRO A O 1
ATOM 1494 N N . PRO A 1 190 ? -1.524 -10.575 25.227 1.00 83.56 190 PRO A N 1
ATOM 1495 C CA . PRO A 1 190 ? -1.354 -11.743 26.082 1.00 83.56 190 PRO A CA 1
ATOM 1496 C C . PRO A 1 190 ? -1.830 -11.431 27.508 1.00 83.56 190 PRO A C 1
ATOM 1498 O O . PRO A 1 190 ? -1.504 -10.366 28.025 1.00 83.56 190 PRO A O 1
ATOM 1501 N N . LEU A 1 191 ? -2.522 -12.383 28.146 1.00 82.75 191 LEU A N 1
ATOM 1502 C CA . LEU A 1 191 ? -3.070 -12.283 29.514 1.00 82.75 191 LEU A CA 1
ATOM 1503 C C . LEU A 1 191 ? -4.336 -11.419 29.672 1.00 82.75 191 LEU A C 1
ATOM 1505 O O . LEU A 1 191 ? -4.784 -11.224 30.799 1.00 82.75 191 LEU A O 1
ATOM 1509 N N . SER A 1 192 ? -4.930 -10.927 28.583 1.00 85.75 192 SER A N 1
ATOM 1510 C CA . SER A 1 192 ? -6.229 -10.244 28.613 1.00 85.75 192 SER A CA 1
ATOM 1511 C C . SER A 1 192 ? -7.367 -11.192 28.222 1.00 85.75 192 SER A C 1
ATOM 1513 O O . SER A 1 192 ? -7.207 -12.027 27.330 1.00 85.75 192 SER A O 1
ATOM 1515 N N . GLU A 1 193 ? -8.517 -11.056 28.882 1.00 83.75 193 GLU A N 1
ATOM 1516 C CA . GLU A 1 193 ? -9.732 -11.807 28.549 1.00 83.75 193 GLU A CA 1
ATOM 1517 C C . GLU A 1 193 ? -10.520 -11.126 27.413 1.00 83.75 193 GLU A C 1
ATOM 1519 O O . GLU A 1 193 ? -10.484 -9.895 27.297 1.00 83.75 193 GLU A O 1
ATOM 1524 N N . PRO A 1 194 ? -11.250 -11.891 26.578 1.00 82.69 194 PRO A N 1
ATOM 1525 C CA . PRO A 1 194 ? -12.179 -11.319 25.608 1.00 82.69 194 PRO A CA 1
ATOM 1526 C C . PRO A 1 194 ? -13.222 -10.425 26.290 1.00 82.69 194 PRO A C 1
ATOM 1528 O O . PRO A 1 194 ? -13.769 -10.790 27.327 1.00 82.69 194 PRO A O 1
ATOM 1531 N N . GLY A 1 195 ? -13.502 -9.259 25.713 1.00 83.06 195 GLY A N 1
ATOM 1532 C CA . GLY A 1 195 ? -14.417 -8.265 26.279 1.00 83.06 195 GLY A CA 1
ATOM 1533 C C . GLY A 1 195 ? -13.793 -7.332 27.323 1.00 83.06 195 GLY A C 1
ATOM 1534 O O . GLY A 1 195 ? -14.446 -6.390 27.764 1.00 83.06 195 GLY A O 1
ATOM 1535 N N . ALA A 1 196 ? -12.530 -7.535 27.716 1.00 83.31 196 ALA A N 1
ATOM 1536 C CA . ALA A 1 196 ? -11.883 -6.700 28.734 1.00 83.31 196 ALA A CA 1
ATOM 1537 C C . ALA A 1 196 ? -11.564 -5.268 28.260 1.00 83.31 196 ALA A C 1
ATOM 1539 O O . ALA A 1 196 ? -11.232 -4.415 29.081 1.00 83.31 196 ALA A O 1
ATOM 1540 N N . MET A 1 197 ? -11.630 -5.012 26.950 1.00 88.19 197 MET A N 1
ATOM 1541 C CA . MET A 1 197 ? -11.240 -3.744 26.323 1.00 88.19 197 MET A CA 1
ATOM 1542 C C . MET A 1 197 ? -12.419 -3.041 25.636 1.00 88.19 197 MET A C 1
ATOM 1544 O O . MET A 1 197 ? -12.194 -2.165 24.804 1.00 88.19 197 MET A O 1
ATOM 1548 N N . ILE A 1 198 ? -13.658 -3.387 26.009 1.00 91.06 198 ILE A N 1
ATOM 1549 C CA . ILE A 1 198 ? -14.858 -2.744 25.467 1.00 91.06 198 ILE A CA 1
ATOM 1550 C C . ILE A 1 198 ? -14.870 -1.257 25.828 1.00 91.06 198 ILE A C 1
ATOM 1552 O O . ILE A 1 198 ? -14.731 -0.879 26.995 1.00 91.06 198 ILE A O 1
ATOM 1556 N N . LYS A 1 199 ? -15.104 -0.412 24.824 1.00 91.94 199 LYS A N 1
ATOM 1557 C CA . LYS A 1 199 ? -15.263 1.037 24.983 1.00 91.94 199 LYS A CA 1
ATOM 1558 C C . LYS A 1 199 ? -16.613 1.498 24.471 1.00 91.94 199 LYS A C 1
ATOM 1560 O O . LYS A 1 199 ? -17.173 0.923 23.543 1.00 91.94 199 LYS A O 1
ATOM 1565 N N . SER A 1 200 ? -17.120 2.574 25.066 1.00 91.88 200 SER A N 1
ATOM 1566 C CA . SER A 1 200 ? -18.321 3.265 24.597 1.00 91.88 200 SER A CA 1
ATOM 1567 C C . SER A 1 200 ? -17.927 4.485 23.773 1.00 91.88 200 SER A C 1
ATOM 1569 O O . SER A 1 200 ? -17.322 5.422 24.290 1.00 91.88 200 SER A O 1
ATOM 1571 N N . VAL A 1 201 ? -18.293 4.479 22.497 1.00 91.81 201 VAL A N 1
ATOM 1572 C CA . VAL A 1 201 ? -17.970 5.516 21.518 1.00 91.81 201 VAL A CA 1
ATOM 1573 C C . VAL A 1 201 ? -19.256 6.211 21.104 1.00 91.81 201 VAL A C 1
ATOM 1575 O O . VAL A 1 201 ? -20.236 5.571 20.727 1.00 91.81 201 VAL A O 1
ATOM 1578 N N . LYS A 1 202 ? -19.274 7.539 21.187 1.00 90.88 202 LYS A N 1
ATOM 1579 C CA . LYS A 1 202 ? -20.404 8.331 20.702 1.00 90.88 202 LYS A CA 1
ATOM 1580 C C . LYS A 1 202 ? -20.283 8.534 19.201 1.00 90.88 202 LYS A C 1
ATOM 1582 O O . LYS A 1 202 ? -19.185 8.690 18.683 1.00 90.88 202 LYS A O 1
ATOM 1587 N N . GLU A 1 203 ? -21.413 8.629 18.517 1.00 87.69 203 GLU A N 1
ATOM 1588 C CA . GLU A 1 203 ? -21.447 8.867 17.071 1.00 87.69 203 GLU A CA 1
ATOM 1589 C C . GLU A 1 203 ? -20.635 10.097 16.621 1.00 87.69 203 GLU A C 1
ATOM 1591 O O . GLU A 1 203 ? -19.949 10.061 15.606 1.00 87.69 203 GLU A O 1
ATOM 1596 N N . GLU A 1 204 ? -20.644 11.166 17.421 1.00 87.31 204 GLU A N 1
ATOM 1597 C CA . GLU A 1 204 ? -19.943 12.427 17.141 1.00 87.31 204 GLU A CA 1
ATOM 1598 C C . GLU A 1 204 ? -18.411 12.304 17.069 1.00 87.31 204 GLU A C 1
ATOM 1600 O O . GLU A 1 204 ? -17.748 13.156 16.473 1.00 87.31 204 GLU A O 1
ATOM 1605 N N . THR A 1 205 ? -17.835 11.257 17.668 1.00 89.38 205 THR A N 1
ATOM 1606 C CA . THR A 1 205 ? -16.386 11.015 17.648 1.00 89.38 205 THR A CA 1
ATOM 1607 C C . THR A 1 205 ? -15.962 10.064 16.533 1.00 89.38 205 THR A C 1
ATOM 1609 O O . THR A 1 205 ? -14.761 9.876 16.318 1.00 89.38 205 THR A O 1
ATOM 1612 N N . ILE A 1 206 ? -16.921 9.490 15.799 1.00 90.12 206 ILE A N 1
ATOM 1613 C CA . ILE A 1 206 ? -16.661 8.604 14.667 1.00 90.12 206 ILE A CA 1
ATOM 1614 C C . ILE A 1 206 ? -16.195 9.440 13.478 1.00 90.12 206 ILE A C 1
ATOM 1616 O O . ILE A 1 206 ? -16.844 10.388 13.042 1.00 90.12 206 ILE A O 1
ATOM 1620 N N . ARG A 1 207 ? -15.039 9.065 12.939 1.00 89.31 207 ARG A N 1
ATOM 1621 C CA . ARG A 1 207 ? -14.375 9.735 11.817 1.00 89.31 207 ARG A CA 1
ATOM 1622 C C . ARG A 1 207 ? -14.567 8.984 10.512 1.00 89.31 207 ARG A C 1
ATOM 1624 O O . ARG A 1 207 ? -14.698 9.604 9.457 1.00 89.31 207 ARG A O 1
ATOM 1631 N N . GLY A 1 208 ? -14.621 7.654 10.562 1.00 90.88 208 GLY A N 1
ATOM 1632 C CA . GLY A 1 208 ? -14.850 6.856 9.367 1.00 90.88 208 GLY A CA 1
ATOM 1633 C C . GLY A 1 208 ? -15.139 5.384 9.614 1.00 90.88 208 GLY A C 1
ATOM 1634 O O . GLY A 1 208 ? -14.903 4.860 10.696 1.00 90.88 208 GLY A O 1
ATOM 1635 N N . ILE A 1 209 ? -15.632 4.716 8.576 1.00 92.75 209 ILE A N 1
ATOM 1636 C CA . ILE A 1 209 ? -15.976 3.291 8.570 1.00 92.75 209 ILE A CA 1
ATOM 1637 C C . ILE A 1 209 ? -15.004 2.556 7.652 1.00 92.75 209 ILE A C 1
ATOM 1639 O O . ILE A 1 209 ? -14.726 3.000 6.539 1.00 92.75 209 ILE A O 1
ATOM 1643 N N . TYR A 1 210 ? -14.467 1.432 8.106 1.00 94.00 210 TYR A N 1
ATOM 1644 C CA . TYR A 1 210 ? -13.513 0.630 7.354 1.00 94.00 210 TYR A CA 1
ATOM 1645 C C . TYR A 1 210 ? -14.101 0.131 6.029 1.00 94.00 210 TYR A C 1
ATOM 1647 O O . TYR A 1 210 ? -15.168 -0.475 5.992 1.00 94.00 210 TYR A O 1
ATOM 1655 N N . SER A 1 211 ? -13.365 0.351 4.941 1.00 92.56 211 SER A N 1
ATOM 1656 C CA . SER A 1 211 ? -13.748 -0.046 3.581 1.00 92.56 211 SER A CA 1
ATOM 1657 C C . SER A 1 211 ? -12.814 -1.117 3.008 1.00 92.56 211 SER A C 1
ATOM 1659 O O . SER A 1 211 ? -13.239 -2.013 2.278 1.00 92.56 211 SER A O 1
ATOM 1661 N N . GLY A 1 212 ? -11.529 -1.086 3.370 1.00 92.75 212 GLY A N 1
ATOM 1662 C CA . GLY A 1 212 ? -10.573 -2.081 2.900 1.00 92.75 212 GLY A CA 1
ATOM 1663 C C . GLY A 1 212 ? -9.139 -1.786 3.310 1.00 92.75 212 GLY A C 1
ATOM 1664 O O . GLY A 1 212 ? -8.854 -0.805 3.996 1.00 92.75 212 GLY A O 1
ATOM 1665 N N . ARG A 1 213 ? -8.209 -2.632 2.859 1.00 92.69 213 ARG A N 1
ATOM 1666 C CA . ARG A 1 213 ? -6.782 -2.485 3.159 1.00 92.69 213 ARG A CA 1
ATOM 1667 C C . ARG A 1 213 ? -5.885 -2.919 2.013 1.00 92.69 213 ARG A C 1
ATOM 1669 O O . ARG A 1 213 ? -6.236 -3.799 1.230 1.00 92.69 213 ARG A O 1
ATOM 1676 N N . ASN A 1 214 ? -4.678 -2.364 1.977 1.00 91.06 214 ASN A N 1
ATOM 1677 C CA . ASN A 1 214 ? -3.610 -2.814 1.099 1.00 91.06 214 ASN A CA 1
ATOM 1678 C C . ASN A 1 214 ? -2.279 -2.914 1.858 1.00 91.06 214 ASN A C 1
ATOM 1680 O O . ASN A 1 214 ? -1.677 -1.915 2.260 1.00 91.06 214 ASN A O 1
ATOM 1684 N N . ARG A 1 215 ? -1.795 -4.151 1.999 1.00 89.81 215 ARG A N 1
ATOM 1685 C CA . ARG A 1 215 ? -0.543 -4.458 2.697 1.00 89.81 215 ARG A CA 1
ATOM 1686 C C . ARG A 1 215 ? 0.694 -3.952 1.962 1.00 89.81 215 ARG A C 1
ATOM 1688 O O . ARG A 1 215 ? 1.610 -3.417 2.578 1.00 89.81 215 ARG A O 1
ATOM 1695 N N . TRP A 1 216 ? 0.723 -4.105 0.641 1.00 88.12 216 TRP A N 1
ATOM 1696 C CA . TRP A 1 216 ? 1.871 -3.712 -0.176 1.00 88.12 216 TRP A CA 1
ATOM 1697 C C . TRP A 1 216 ? 2.047 -2.197 -0.210 1.00 88.12 216 TRP A C 1
ATOM 1699 O O . TRP A 1 216 ? 3.169 -1.712 -0.077 1.00 88.12 216 TRP A O 1
ATOM 1709 N N . LEU A 1 217 ? 0.944 -1.450 -0.316 1.00 85.31 217 LEU A N 1
ATOM 1710 C CA . LEU A 1 217 ? 0.988 0.010 -0.250 1.00 85.31 217 LEU A CA 1
ATOM 1711 C C . LEU A 1 217 ? 1.430 0.505 1.128 1.00 85.31 217 LEU A C 1
ATOM 1713 O O . LEU A 1 217 ? 2.235 1.427 1.193 1.00 85.31 217 LEU A O 1
ATOM 1717 N N . GLY A 1 218 ? 0.976 -0.129 2.212 1.00 85.19 218 GLY A N 1
ATOM 1718 C CA . GLY A 1 218 ? 1.419 0.215 3.564 1.00 85.19 218 GLY A CA 1
ATOM 1719 C C . GLY A 1 218 ? 2.932 0.060 3.749 1.00 85.19 218 GLY A C 1
ATOM 1720 O O . GLY A 1 218 ? 3.608 1.010 4.146 1.00 85.19 218 GLY A O 1
ATOM 1721 N N . VAL A 1 219 ? 3.493 -1.087 3.346 1.00 86.88 219 VAL A N 1
ATOM 1722 C CA . VAL A 1 219 ? 4.950 -1.328 3.368 1.00 86.88 219 VAL A CA 1
ATOM 1723 C C . VAL A 1 219 ? 5.700 -0.314 2.507 1.00 86.88 219 VAL A C 1
ATOM 1725 O O . VAL A 1 219 ? 6.722 0.223 2.935 1.00 86.88 219 VAL A O 1
ATOM 1728 N N . LEU A 1 220 ? 5.199 -0.031 1.306 1.00 86.00 220 LEU A N 1
ATOM 1729 C CA . LEU A 1 220 ? 5.849 0.877 0.370 1.00 86.00 220 LEU A CA 1
ATOM 1730 C C . LEU A 1 220 ? 5.840 2.324 0.886 1.00 86.00 220 LEU A C 1
ATOM 1732 O O . LEU A 1 220 ? 6.869 2.992 0.813 1.00 86.00 220 LEU A O 1
ATOM 1736 N N . ILE A 1 221 ? 4.736 2.793 1.475 1.00 83.88 221 ILE A N 1
ATOM 1737 C CA . ILE A 1 221 ? 4.653 4.126 2.094 1.00 83.88 221 ILE A CA 1
ATOM 1738 C C . ILE A 1 221 ? 5.561 4.216 3.320 1.00 83.88 221 ILE A C 1
ATOM 1740 O O . ILE A 1 221 ? 6.268 5.208 3.485 1.00 83.88 221 ILE A O 1
ATOM 1744 N N . LEU A 1 222 ? 5.590 3.184 4.167 1.00 84.31 222 LEU A N 1
ATOM 1745 C CA . LEU A 1 222 ? 6.483 3.146 5.326 1.00 84.31 222 LEU A CA 1
ATOM 1746 C C . LEU A 1 222 ? 7.950 3.186 4.905 1.00 84.31 222 LEU A C 1
ATOM 1748 O O . LEU A 1 222 ? 8.713 3.983 5.449 1.00 84.31 222 LEU A O 1
ATOM 1752 N N . PHE A 1 223 ? 8.331 2.391 3.902 1.00 86.44 223 PHE A N 1
ATOM 1753 C CA . PHE A 1 223 ? 9.662 2.437 3.304 1.00 86.44 223 PHE A CA 1
ATOM 1754 C C . PHE A 1 223 ? 9.971 3.834 2.769 1.00 86.44 223 PHE A C 1
ATOM 1756 O O . PHE A 1 223 ? 11.003 4.411 3.109 1.00 86.44 223 PHE A O 1
ATOM 1763 N N . ALA A 1 224 ? 9.055 4.411 1.999 1.00 84.31 224 ALA A N 1
ATOM 1764 C CA . ALA A 1 224 ? 9.216 5.735 1.430 1.00 84.31 224 ALA A CA 1
ATOM 1765 C C . ALA A 1 224 ? 9.237 6.857 2.478 1.00 84.31 224 ALA A C 1
ATOM 1767 O O . ALA A 1 224 ? 9.738 7.940 2.197 1.00 84.31 224 ALA A O 1
ATOM 1768 N N . ASN A 1 225 ? 8.740 6.621 3.695 1.00 80.75 225 ASN A N 1
ATOM 1769 C CA . ASN A 1 225 ? 8.877 7.571 4.791 1.00 80.75 225 ASN A CA 1
ATOM 1770 C C . ASN A 1 225 ? 10.247 7.485 5.499 1.00 80.75 225 ASN A C 1
ATOM 1772 O O . ASN A 1 225 ? 10.629 8.419 6.207 1.00 80.75 225 ASN A O 1
ATOM 1776 N N . THR A 1 226 ? 11.023 6.415 5.291 1.00 85.19 226 THR A N 1
ATOM 1777 C CA . THR A 1 226 ? 12.395 6.307 5.818 1.00 85.19 226 THR A CA 1
ATOM 1778 C C . THR A 1 226 ? 13.364 7.232 5.076 1.00 85.19 226 THR A C 1
ATOM 1780 O O . THR A 1 226 ? 13.172 7.528 3.900 1.00 85.19 226 THR A O 1
ATOM 1783 N N . ILE A 1 227 ? 14.450 7.657 5.734 1.00 83.31 227 ILE A N 1
ATOM 1784 C CA . ILE A 1 227 ? 15.491 8.498 5.107 1.00 83.31 227 ILE A CA 1
ATOM 1785 C C . ILE A 1 227 ? 16.069 7.808 3.862 1.00 83.31 227 ILE A C 1
ATOM 1787 O O . ILE A 1 227 ? 16.174 8.421 2.803 1.00 83.31 227 ILE A O 1
ATOM 1791 N N . ILE A 1 228 ? 16.389 6.516 3.978 1.00 87.50 228 ILE A N 1
ATOM 1792 C CA . ILE A 1 228 ? 16.950 5.717 2.881 1.00 87.50 228 ILE A CA 1
ATOM 1793 C C . ILE A 1 228 ? 15.943 5.605 1.730 1.00 87.50 228 ILE A C 1
ATOM 1795 O O . ILE A 1 228 ? 16.309 5.817 0.577 1.00 87.50 228 ILE A O 1
ATOM 1799 N N . GLY A 1 229 ? 14.673 5.323 2.030 1.00 86.12 229 GLY A N 1
ATOM 1800 C CA . GLY A 1 229 ? 13.628 5.224 1.012 1.00 86.12 229 GLY A CA 1
ATOM 1801 C C . GLY A 1 229 ? 13.394 6.539 0.272 1.00 86.12 229 GLY A C 1
ATOM 1802 O O . GLY A 1 229 ? 13.327 6.528 -0.955 1.00 86.12 229 GLY A O 1
ATOM 1803 N N . LYS A 1 230 ? 13.366 7.675 0.986 1.00 82.75 230 LYS A N 1
ATOM 1804 C CA . LYS A 1 230 ? 13.283 9.015 0.374 1.00 82.75 230 LYS A CA 1
ATOM 1805 C C . LYS A 1 230 ? 14.454 9.275 -0.567 1.00 82.75 230 LYS A C 1
ATOM 1807 O O . LYS A 1 230 ? 14.242 9.700 -1.698 1.00 82.75 230 LYS A O 1
ATOM 1812 N N . LEU A 1 231 ? 15.679 8.983 -0.125 1.00 87.00 231 LEU A N 1
ATOM 1813 C CA . LEU A 1 231 ? 16.877 9.154 -0.949 1.00 87.00 231 LEU A CA 1
ATOM 1814 C C . LEU A 1 231 ? 16.827 8.287 -2.209 1.00 87.00 231 LEU A C 1
ATOM 1816 O O . LEU A 1 231 ? 17.093 8.789 -3.296 1.00 87.00 231 LEU A O 1
ATOM 1820 N N . ILE A 1 232 ? 16.443 7.013 -2.087 1.00 87.50 232 ILE A N 1
ATOM 1821 C CA . ILE A 1 232 ? 16.326 6.105 -3.234 1.00 87.50 232 ILE A CA 1
ATOM 1822 C C . ILE A 1 232 ? 15.253 6.598 -4.210 1.00 87.50 232 ILE A C 1
ATOM 1824 O O . ILE A 1 232 ? 15.525 6.682 -5.404 1.00 87.50 232 ILE A O 1
ATOM 1828 N N . LEU A 1 233 ? 14.060 6.960 -3.729 1.00 83.38 233 LEU A N 1
ATOM 1829 C CA . LEU A 1 233 ? 12.968 7.441 -4.584 1.00 83.38 233 LEU A CA 1
ATOM 1830 C C . LEU A 1 233 ? 13.295 8.769 -5.278 1.00 83.38 233 LEU A C 1
ATOM 1832 O O . LEU A 1 233 ? 12.846 8.982 -6.402 1.00 83.38 233 LEU A O 1
ATOM 1836 N N . LEU A 1 234 ? 14.087 9.638 -4.644 1.00 82.50 234 LEU A N 1
ATOM 1837 C CA . LEU A 1 234 ? 14.575 10.883 -5.242 1.00 82.50 234 LEU A CA 1
ATOM 1838 C C . LEU A 1 234 ? 15.671 10.627 -6.290 1.00 82.50 234 LEU A C 1
ATOM 1840 O O . LEU A 1 234 ? 15.705 11.272 -7.336 1.00 82.50 234 LEU A O 1
ATOM 1844 N N . LEU A 1 235 ? 16.571 9.682 -6.014 1.00 85.75 235 LEU A N 1
ATOM 1845 C CA . LEU A 1 235 ? 17.731 9.389 -6.853 1.00 85.75 235 LEU A CA 1
ATOM 1846 C C . LEU A 1 235 ? 17.374 8.529 -8.074 1.00 85.75 235 LEU A C 1
ATOM 1848 O O . LEU A 1 235 ? 18.011 8.645 -9.118 1.00 85.75 235 LEU A O 1
ATOM 1852 N N . LEU A 1 236 ? 16.345 7.690 -7.974 1.00 83.81 236 LEU A N 1
ATOM 1853 C CA . LEU A 1 236 ? 15.938 6.761 -9.028 1.00 83.81 236 LEU A CA 1
ATOM 1854 C C . LEU A 1 236 ? 15.602 7.469 -10.364 1.00 83.81 236 LEU A C 1
ATOM 1856 O O . LEU A 1 236 ? 16.151 7.056 -11.388 1.00 83.81 236 LEU A O 1
ATOM 1860 N N . PRO A 1 237 ? 14.823 8.571 -10.392 1.00 79.00 237 PRO A N 1
ATOM 1861 C CA . PRO A 1 237 ? 14.668 9.426 -11.574 1.00 79.00 237 PRO A CA 1
ATOM 1862 C C . PRO A 1 237 ? 15.991 9.914 -12.181 1.00 79.00 237 PRO A C 1
ATOM 1864 O O . PRO A 1 237 ? 16.185 9.843 -13.395 1.00 79.00 237 PRO A O 1
ATOM 1867 N N . ALA A 1 238 ? 16.915 10.391 -11.342 1.00 82.19 238 ALA A N 1
ATOM 1868 C CA . ALA A 1 238 ? 18.193 10.943 -11.787 1.00 82.19 238 ALA A CA 1
ATOM 1869 C C . ALA A 1 238 ? 19.100 9.863 -12.394 1.00 82.19 238 ALA A C 1
ATOM 1871 O O . ALA A 1 238 ? 19.718 10.078 -13.435 1.00 82.19 238 ALA A O 1
ATOM 1872 N N . VAL A 1 239 ? 19.133 8.676 -11.786 1.00 85.25 239 VAL A N 1
ATOM 1873 C CA . VAL A 1 239 ? 19.861 7.514 -12.309 1.00 85.25 239 VAL A CA 1
ATOM 1874 C C . VAL A 1 239 ? 19.292 7.082 -13.658 1.00 85.25 239 VAL A C 1
ATOM 1876 O O . VAL A 1 239 ? 20.054 6.862 -14.597 1.00 85.25 239 VAL A O 1
ATOM 1879 N N . LEU A 1 240 ? 17.967 7.007 -13.797 1.00 80.31 240 LEU A N 1
ATOM 1880 C CA . LEU A 1 240 ? 17.334 6.655 -15.071 1.00 80.31 240 LEU A CA 1
ATOM 1881 C C . LEU A 1 240 ? 17.672 7.661 -16.183 1.00 80.31 240 LEU A C 1
ATOM 1883 O O . LEU A 1 240 ? 17.982 7.252 -17.301 1.00 80.31 240 LEU 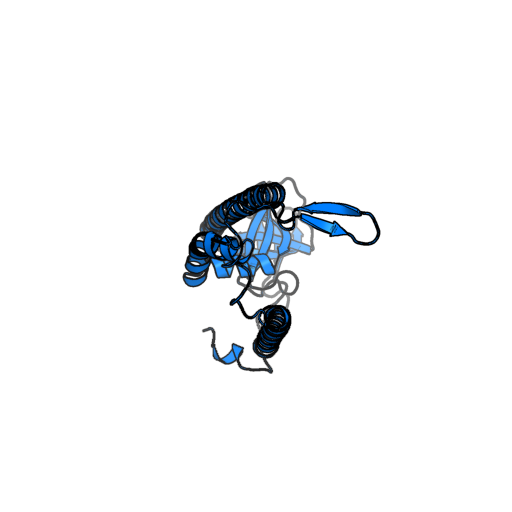A O 1
ATOM 1887 N N . LEU A 1 241 ? 17.679 8.961 -15.871 1.00 80.81 241 LEU A N 1
ATOM 1888 C CA . LEU A 1 241 ? 18.123 10.009 -16.796 1.00 80.81 241 LEU A CA 1
ATOM 1889 C C . LEU A 1 241 ? 19.603 9.861 -17.172 1.00 80.81 241 LEU A C 1
ATOM 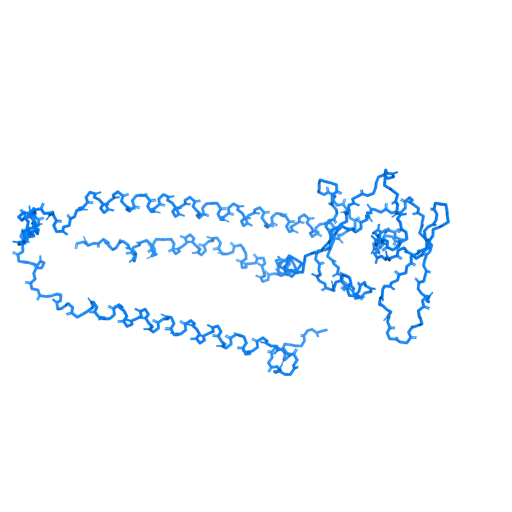1891 O O . LEU A 1 241 ? 19.954 10.011 -18.339 1.00 80.81 241 LEU A O 1
ATOM 1895 N N . PHE A 1 242 ? 20.469 9.534 -16.213 1.00 83.62 242 PHE A N 1
ATOM 1896 C CA . PHE A 1 242 ? 21.897 9.342 -16.467 1.00 83.62 242 PHE A CA 1
ATOM 1897 C C . PHE A 1 242 ? 22.164 8.153 -17.403 1.00 83.62 242 PHE A C 1
ATOM 1899 O O . PHE A 1 242 ? 22.946 8.258 -18.348 1.00 83.62 242 PHE A O 1
ATOM 1906 N N . TYR A 1 243 ? 21.474 7.029 -17.186 1.00 81.75 243 TYR A N 1
ATOM 1907 C CA . TYR A 1 243 ? 21.645 5.819 -17.995 1.00 81.75 243 TYR A CA 1
ATOM 1908 C C . TYR A 1 243 ? 20.850 5.816 -19.308 1.00 81.75 243 TYR A C 1
ATOM 1910 O O . TYR A 1 243 ? 21.079 4.933 -20.134 1.00 81.75 243 TYR A O 1
ATOM 1918 N N . HIS A 1 244 ? 19.994 6.812 -19.560 1.00 77.94 244 HIS A N 1
ATOM 1919 C CA . HIS A 1 244 ? 19.261 6.965 -20.823 1.00 77.94 244 HIS A CA 1
ATOM 1920 C C . HIS A 1 244 ? 20.184 6.848 -22.046 1.00 77.94 244 HIS A C 1
ATOM 1922 O O . HIS A 1 244 ? 19.950 6.035 -22.939 1.00 77.94 244 HIS A O 1
ATOM 1928 N N . LYS A 1 245 ? 21.252 7.655 -22.079 1.00 76.69 245 LYS A N 1
ATOM 1929 C CA . LYS A 1 245 ? 22.146 7.748 -23.240 1.00 76.69 245 LYS A CA 1
ATOM 1930 C C . LYS A 1 245 ? 22.974 6.465 -23.450 1.00 76.69 245 LYS A C 1
ATOM 1932 O O . LYS A 1 245 ? 22.915 5.923 -24.547 1.00 76.69 245 LYS A O 1
ATOM 1937 N N . PRO A 1 246 ? 23.639 5.897 -22.424 1.00 80.31 246 PRO A N 1
ATOM 1938 C CA . PRO A 1 246 ? 24.327 4.611 -22.561 1.00 80.31 246 PRO A CA 1
ATOM 1939 C C . PRO A 1 246 ? 23.427 3.458 -23.031 1.00 80.31 246 PRO A C 1
ATOM 1941 O O . PRO A 1 246 ? 23.862 2.608 -23.807 1.00 80.31 246 PRO A O 1
ATOM 1944 N N . ILE A 1 247 ? 22.175 3.405 -22.559 1.00 76.12 247 ILE A N 1
ATOM 1945 C CA . ILE A 1 247 ? 21.210 2.379 -22.983 1.00 76.12 247 ILE A CA 1
ATOM 1946 C C . ILE A 1 247 ? 20.867 2.562 -24.462 1.00 76.12 247 ILE A C 1
ATOM 1948 O O . ILE A 1 247 ? 20.863 1.586 -25.214 1.00 76.12 247 ILE A O 1
ATOM 1952 N N . MET A 1 248 ? 20.628 3.805 -24.880 1.00 71.44 248 MET A N 1
ATOM 1953 C CA . MET A 1 248 ? 20.363 4.142 -26.273 1.00 71.44 248 MET A CA 1
ATOM 1954 C C . MET A 1 248 ? 21.509 3.744 -27.199 1.00 71.44 248 MET A C 1
ATOM 1956 O O . MET A 1 248 ? 21.282 3.039 -28.184 1.00 71.44 248 MET A O 1
ATOM 1960 N N . ASP A 1 249 ? 22.733 4.122 -26.839 1.00 76.38 249 ASP A N 1
ATOM 1961 C CA . ASP A 1 249 ? 23.927 3.859 -27.643 1.00 76.38 249 ASP A CA 1
ATOM 1962 C C . ASP A 1 249 ? 24.211 2.348 -27.761 1.00 76.38 249 ASP A C 1
ATOM 1964 O O . ASP A 1 249 ? 24.714 1.880 -28.779 1.00 76.38 249 ASP A O 1
ATOM 1968 N N . LYS A 1 250 ? 23.834 1.546 -26.754 1.00 76.94 250 LYS A N 1
ATOM 1969 C CA . LYS A 1 250 ? 23.976 0.081 -26.794 1.00 76.94 250 LYS A CA 1
ATOM 1970 C C . LYS A 1 250 ? 22.922 -0.614 -27.661 1.00 76.94 250 LYS A C 1
ATOM 1972 O O . LYS A 1 250 ? 23.210 -1.657 -28.244 1.00 76.94 250 LYS A O 1
ATOM 1977 N N . ILE A 1 251 ? 21.691 -0.101 -27.695 1.00 70.62 251 ILE A N 1
ATOM 1978 C CA . ILE A 1 251 ? 20.587 -0.698 -28.472 1.00 70.62 251 ILE A CA 1
ATOM 1979 C C . ILE A 1 251 ? 20.679 -0.285 -29.947 1.00 70.62 251 ILE A C 1
ATOM 1981 O O . ILE A 1 251 ? 20.370 -1.087 -30.829 1.00 70.62 251 ILE A O 1
ATOM 1985 N N . PHE A 1 252 ? 21.130 0.941 -30.215 1.00 70.06 252 PHE A N 1
ATOM 1986 C CA . PHE A 1 252 ? 21.343 1.480 -31.555 1.00 70.06 252 PHE A CA 1
ATOM 1987 C C . PHE A 1 252 ? 22.787 1.981 -31.682 1.00 70.06 252 PHE A C 1
ATOM 1989 O O . PHE A 1 252 ? 23.000 3.195 -31.646 1.00 70.06 252 PHE A O 1
ATOM 1996 N N . PRO A 1 253 ? 23.776 1.075 -31.817 1.00 63.53 253 PRO A N 1
ATOM 1997 C CA . PRO A 1 253 ? 25.162 1.481 -31.998 1.00 63.53 253 PRO A CA 1
ATOM 1998 C C . PRO A 1 253 ? 25.280 2.362 -33.242 1.00 63.53 253 PRO A C 1
ATOM 2000 O O . PRO A 1 253 ? 24.846 1.994 -34.337 1.00 63.53 253 PRO A O 1
ATOM 2003 N N . GLU A 1 254 ? 25.843 3.554 -33.065 1.00 57.44 254 GLU A N 1
ATOM 2004 C CA . GLU A 1 254 ? 26.332 4.341 -34.188 1.00 57.44 254 GLU A CA 1
ATOM 2005 C C . GLU A 1 254 ? 27.553 3.607 -34.741 1.00 57.44 254 GLU A C 1
ATOM 2007 O O . GLU A 1 254 ? 28.625 3.656 -34.141 1.00 57.44 254 GLU A O 1
ATOM 2012 N N . ASN A 1 255 ? 27.394 2.905 -35.867 1.00 51.12 255 ASN A N 1
ATOM 2013 C CA . ASN A 1 255 ? 28.545 2.570 -36.699 1.00 51.12 255 ASN A CA 1
ATOM 2014 C C . ASN A 1 255 ? 29.099 3.907 -37.205 1.00 51.12 255 ASN A C 1
ATOM 2016 O O . ASN A 1 255 ? 28.517 4.511 -38.111 1.00 51.12 255 ASN A O 1
ATOM 2020 N N . LYS A 1 256 ? 30.131 4.405 -36.522 1.00 39.44 256 LYS A N 1
ATOM 2021 C CA . LYS A 1 256 ? 31.003 5.454 -37.045 1.00 39.44 256 LYS A CA 1
ATOM 2022 C C . LYS A 1 256 ? 31.847 4.891 -38.171 1.00 39.44 256 LYS A C 1
ATOM 2024 O O . LYS A 1 256 ? 32.305 3.741 -38.009 1.00 39.44 256 LYS A O 1
#

pLDDT: mean 79.06, std 13.04, range [38.28, 95.56]

Radius of gyration: 30.13 Å; chains: 1; bounding box: 69×37×87 Å